Protein AF-A0ABD1ZT80-F1 (afdb_monomer_lite)

Radius of gyration: 53.21 Å; chains: 1; bounding box: 138×73×132 Å

Foldseek 3Di:
DDDDDDDDDDDDDPPDDDDPPPDDPDDDPDDPVVVVVVVVVVVVVVVVVVVVVVVVVVVVVPPVPPDDDDPPLLVVLVVLVVLLVVLVVVLVVLVVVVVVDPPDDPVRVVVSVVSNVVSVVSNVVSCVCVVPPVSVVVNVVVVVVVVVVVVVVVVVVVVVVVVVVVVVVVVVVVVVVVVVVVVVVVVVVVVVVVVVVVVVVLVVVLVVLVVQLVVLVVVLVVLVVVLVVVVVVCVVCVVVVHDDDPVVVVVSVVVSVVSNVVSVVSNVVSVVVSVVSVVVVVVVVVVVVVVVVVVVVQVVCCVVVNDPPDDDPVVVVCVPVVVVVVVVVVVLDDPDPPHDDDDPDDDDDDQDPDPVCNVVDDPPDD

Structure (mmCIF, N/CA/C/O backbone):
data_AF-A0ABD1ZT80-F1
#
_entry.id   AF-A0ABD1ZT80-F1
#
loop_
_atom_site.group_PDB
_atom_site.id
_atom_site.type_symbol
_atom_site.label_atom_id
_atom_site.label_alt_id
_atom_site.label_comp_id
_atom_site.label_asym_id
_atom_site.label_entity_id
_atom_site.label_seq_id
_atom_site.pdbx_PDB_ins_code
_atom_site.Cartn_x
_atom_site.Cartn_y
_atom_site.Cartn_z
_atom_site.occupancy
_atom_site.B_iso_or_equiv
_atom_site.auth_seq_id
_atom_site.auth_comp_id
_atom_site.auth_asym_id
_atom_site.auth_atom_id
_atom_site.pdbx_PDB_model_num
ATOM 1 N N . MET A 1 1 ? -41.743 -3.084 3.764 1.00 35.59 1 MET A N 1
ATOM 2 C CA . MET A 1 1 ? -42.217 -4.038 2.737 1.00 35.59 1 MET A CA 1
ATOM 3 C C . MET A 1 1 ? -40.977 -4.576 2.043 1.00 35.59 1 MET A C 1
ATOM 5 O O . MET A 1 1 ? -40.208 -3.752 1.591 1.00 35.59 1 MET A O 1
ATOM 9 N N . TYR A 1 2 ? -40.635 -5.854 1.981 1.00 33.53 2 TYR A N 1
ATOM 10 C CA . TYR A 1 2 ? -41.234 -7.104 2.440 1.00 33.53 2 TYR A CA 1
ATOM 11 C C . TYR A 1 2 ? -40.056 -8.080 2.657 1.00 33.53 2 TYR A C 1
ATOM 13 O O . TYR A 1 2 ? -39.070 -8.020 1.927 1.00 33.53 2 TYR A O 1
ATOM 21 N N . TYR A 1 3 ? -40.156 -8.929 3.679 1.00 32.78 3 TYR A N 1
ATOM 22 C CA . TYR A 1 3 ? -39.267 -10.069 3.935 1.00 32.78 3 TYR A CA 1
ATOM 23 C C . TYR A 1 3 ? -39.374 -11.129 2.818 1.00 32.78 3 TYR A C 1
ATOM 25 O O . TYR A 1 3 ? -40.353 -11.132 2.070 1.00 32.78 3 TYR A O 1
ATOM 33 N N . PRO A 1 4 ? -38.457 -12.111 2.805 1.00 39.97 4 PRO A N 1
ATOM 34 C CA . PRO A 1 4 ? -38.945 -13.439 3.161 1.00 39.97 4 PRO A CA 1
ATOM 35 C C . PRO A 1 4 ? -38.079 -14.120 4.223 1.00 39.97 4 PRO A C 1
ATOM 37 O O . PRO A 1 4 ? -36.912 -14.449 4.029 1.00 39.97 4 PRO A O 1
ATOM 40 N N . THR A 1 5 ? -38.723 -14.358 5.359 1.00 35.19 5 THR A N 1
ATOM 41 C CA . THR A 1 5 ? -38.470 -15.467 6.272 1.00 35.19 5 THR A CA 1
ATOM 42 C C . THR A 1 5 ? -38.857 -16.779 5.595 1.00 35.19 5 THR A C 1
ATOM 44 O O . THR A 1 5 ? -39.972 -16.884 5.086 1.00 35.19 5 THR A O 1
ATOM 47 N N . ASN A 1 6 ? -38.021 -17.809 5.707 1.00 29.00 6 ASN A N 1
ATOM 48 C CA . ASN A 1 6 ? -38.560 -19.137 5.963 1.00 29.00 6 ASN A CA 1
ATOM 49 C C . ASN A 1 6 ? -37.682 -19.868 6.977 1.00 29.00 6 ASN A C 1
ATOM 51 O O . ASN A 1 6 ? -36.488 -20.075 6.772 1.00 29.00 6 ASN A O 1
ATOM 55 N N . TYR A 1 7 ? -38.317 -20.165 8.105 1.00 29.77 7 TYR A N 1
ATOM 56 C CA . TYR A 1 7 ? -37.829 -21.014 9.174 1.00 29.77 7 TYR A CA 1
ATOM 57 C C . TYR A 1 7 ? -37.780 -22.463 8.686 1.00 29.77 7 TYR A C 1
ATOM 59 O O . TYR A 1 7 ? -38.713 -22.929 8.038 1.00 29.77 7 TYR A O 1
ATOM 67 N N . ASN A 1 8 ? -36.746 -23.193 9.090 1.00 29.89 8 ASN A N 1
ATOM 68 C CA . ASN A 1 8 ? -36.952 -24.524 9.644 1.00 29.89 8 ASN A CA 1
ATOM 69 C C . ASN A 1 8 ? -35.852 -24.804 10.668 1.00 29.89 8 ASN A C 1
ATOM 71 O O . ASN A 1 8 ? -34.665 -24.845 10.351 1.00 29.89 8 ASN A O 1
ATOM 75 N N . GLU A 1 9 ? -36.282 -24.934 11.918 1.00 33.41 9 GLU A N 1
ATOM 76 C CA . GLU A 1 9 ? -35.491 -25.432 13.032 1.00 33.41 9 GLU A CA 1
ATOM 77 C C . GLU A 1 9 ? -35.301 -26.945 12.882 1.00 33.41 9 GLU A C 1
ATOM 79 O O . GLU A 1 9 ? -36.267 -27.677 12.691 1.00 33.41 9 GLU A O 1
ATOM 84 N N . SER A 1 10 ? -34.070 -27.424 13.045 1.00 29.69 10 SER A N 1
ATOM 85 C CA . SER A 1 10 ? -33.816 -28.689 13.738 1.00 29.69 10 SER A CA 1
ATOM 86 C C . SER A 1 10 ? -32.356 -28.752 14.183 1.00 29.69 10 SER A C 1
ATOM 88 O O . SER A 1 10 ? -31.442 -28.886 13.378 1.00 29.69 10 SER A O 1
ATOM 90 N N . ASN A 1 11 ? -32.183 -28.609 15.495 1.00 29.77 11 ASN A N 1
ATOM 91 C CA . ASN A 1 11 ? -31.159 -29.184 16.365 1.00 29.77 11 ASN A CA 1
ATOM 92 C C . ASN A 1 11 ? -29.861 -29.758 15.759 1.00 29.77 11 ASN A C 1
ATOM 94 O O . ASN A 1 11 ? -29.857 -30.796 15.109 1.00 29.77 11 ASN A O 1
ATOM 98 N N . GLY A 1 12 ? -28.749 -29.202 16.255 1.00 33.16 12 GLY A N 1
ATOM 99 C CA . GLY A 1 12 ? -27.751 -30.002 16.970 1.00 33.16 12 GLY A CA 1
ATOM 100 C C . GLY A 1 12 ? -26.613 -30.601 16.148 1.00 33.16 12 GLY A C 1
ATOM 101 O O . GLY A 1 12 ? -26.660 -31.769 15.795 1.00 33.16 12 GLY A O 1
ATOM 102 N N . ASN A 1 13 ? -25.535 -29.834 15.962 1.00 29.42 13 ASN A N 1
ATOM 103 C CA . ASN A 1 13 ? -24.173 -30.236 16.349 1.00 29.42 13 ASN A CA 1
ATOM 104 C C . ASN A 1 13 ? -23.177 -29.146 15.941 1.00 29.42 13 ASN A C 1
ATOM 106 O O . ASN A 1 13 ? -22.894 -28.939 14.764 1.00 29.42 13 ASN A O 1
ATOM 110 N N . VAL A 1 14 ? -22.632 -28.442 16.932 1.00 33.69 14 VAL A N 1
ATOM 111 C CA . VAL A 1 14 ? -21.519 -27.511 16.730 1.00 33.69 14 VAL A CA 1
ATOM 112 C C . VAL A 1 14 ? -20.252 -28.347 16.567 1.00 33.69 14 VAL A C 1
ATOM 114 O O . VAL A 1 14 ? -19.581 -28.671 17.544 1.00 33.69 14 VAL A O 1
ATOM 117 N N . GLN A 1 15 ? -19.932 -28.717 15.328 1.00 33.03 15 GLN A N 1
ATOM 118 C CA . GLN A 1 15 ? -18.576 -29.114 14.968 1.00 33.03 15 GLN A CA 1
ATOM 119 C C . GLN A 1 15 ? -17.707 -27.854 14.977 1.00 33.03 15 GLN A C 1
ATOM 121 O O . GLN A 1 15 ? -17.860 -26.949 14.157 1.00 33.03 15 GLN A O 1
ATOM 126 N N . GLN A 1 16 ? -16.829 -27.769 15.973 1.00 33.91 16 GLN A N 1
ATOM 127 C CA . GLN A 1 16 ? -15.775 -26.767 16.032 1.00 33.91 16 GLN A CA 1
ATOM 128 C C . GLN A 1 16 ? -14.785 -27.033 14.895 1.00 33.91 16 GLN A C 1
ATOM 130 O O . GLN A 1 16 ? -14.160 -28.089 14.835 1.00 33.91 16 GLN A O 1
ATOM 135 N N . ASN A 1 17 ? -14.650 -26.058 13.997 1.00 32.16 17 ASN A N 1
ATOM 136 C CA . ASN A 1 17 ? -13.623 -26.038 12.965 1.00 32.16 17 ASN A CA 1
ATOM 137 C C . ASN A 1 17 ? -12.233 -25.984 13.619 1.00 32.16 17 ASN A C 1
ATOM 139 O O . ASN A 1 17 ? -11.816 -24.947 14.137 1.00 32.16 17 ASN A O 1
ATOM 143 N N . LEU A 1 18 ? -11.526 -27.112 13.585 1.00 31.83 18 LEU A N 1
ATOM 144 C CA . LEU A 1 18 ? -10.094 -27.209 13.845 1.00 31.83 18 LEU A CA 1
ATOM 145 C C . LEU A 1 18 ? -9.345 -26.660 12.624 1.00 31.83 18 LEU A C 1
ATOM 147 O O . LEU A 1 18 ? -9.396 -27.241 11.542 1.00 31.83 18 LEU A O 1
ATOM 151 N N . TYR A 1 19 ? -8.640 -25.544 12.796 1.00 35.59 19 TYR A N 1
ATOM 152 C CA . TYR A 1 19 ? -7.580 -25.150 11.869 1.00 35.59 19 TYR A CA 1
ATOM 153 C C . TYR A 1 19 ? -6.402 -26.126 12.029 1.00 35.59 19 TYR A C 1
ATOM 155 O O . TYR A 1 19 ? -5.945 -26.311 13.160 1.00 35.59 19 TYR A O 1
ATOM 163 N N . PRO A 1 20 ? -5.857 -26.722 10.953 1.00 36.16 20 PRO A N 1
ATOM 164 C CA . PRO A 1 20 ? -4.626 -27.494 11.052 1.00 36.16 20 PRO A CA 1
ATOM 165 C C . PRO A 1 20 ? -3.448 -26.532 11.238 1.00 36.16 20 PRO A C 1
ATOM 167 O O . PRO A 1 20 ? -3.016 -25.859 10.301 1.00 36.16 20 PRO A O 1
ATOM 170 N N . LEU A 1 21 ? -2.924 -26.456 12.462 1.00 32.28 21 LEU A N 1
ATOM 171 C CA . LEU A 1 21 ? -1.629 -25.845 12.735 1.00 32.28 21 LEU A CA 1
ATOM 172 C C . LEU A 1 21 ? -0.554 -26.838 12.268 1.00 32.28 21 LEU A C 1
ATOM 174 O O . LEU A 1 21 ? -0.144 -27.722 13.014 1.00 32.28 21 LEU A O 1
ATOM 178 N N . ASN A 1 22 ? -0.139 -26.737 11.006 1.00 37.44 22 ASN A N 1
ATOM 179 C CA . ASN A 1 22 ? 1.004 -27.490 10.498 1.00 37.44 22 ASN A CA 1
ATOM 180 C C . ASN A 1 22 ? 2.292 -26.852 11.048 1.00 37.44 22 ASN A C 1
ATOM 182 O O . ASN A 1 22 ? 2.914 -26.010 10.404 1.00 37.44 22 ASN A O 1
ATOM 186 N N . TRP A 1 23 ? 2.636 -27.187 12.291 1.00 31.83 23 TRP A N 1
ATOM 187 C CA . TRP A 1 23 ? 3.955 -26.940 12.860 1.00 31.83 23 TRP A CA 1
ATOM 188 C C . TRP A 1 23 ? 4.824 -28.151 12.548 1.00 31.83 23 TRP A C 1
ATOM 190 O O . TRP A 1 23 ? 4.647 -29.215 13.129 1.00 31.83 23 TRP A O 1
ATOM 200 N N . ASN A 1 24 ? 5.739 -27.979 11.600 1.00 34.25 24 ASN A N 1
ATOM 201 C CA . ASN A 1 24 ? 6.767 -28.955 11.275 1.00 34.25 24 ASN A CA 1
ATOM 202 C C . ASN A 1 24 ? 7.959 -28.718 12.226 1.00 34.25 24 ASN A C 1
ATOM 204 O O . ASN A 1 24 ? 8.619 -27.684 12.088 1.00 34.25 24 ASN A O 1
ATOM 208 N N . PRO A 1 25 ? 8.242 -29.590 13.214 1.00 39.25 25 PRO A N 1
ATOM 209 C CA . PRO A 1 25 ? 9.365 -29.412 14.116 1.00 39.25 25 PRO A CA 1
ATOM 210 C C . PRO A 1 25 ? 10.560 -30.130 13.499 1.00 39.25 25 PRO A C 1
ATOM 212 O O . PRO A 1 25 ? 10.794 -31.319 13.703 1.00 39.25 25 PRO A O 1
ATOM 215 N N . SER A 1 26 ? 11.309 -29.426 12.669 1.00 38.06 26 SER A N 1
ATOM 216 C CA . SER A 1 26 ? 12.610 -29.901 12.214 1.00 38.06 26 SER A CA 1
ATOM 217 C C . SER A 1 26 ? 13.547 -28.708 12.201 1.00 38.06 26 SER A C 1
ATOM 219 O O . SER A 1 26 ? 13.264 -27.710 11.546 1.00 38.06 26 SER A O 1
ATOM 221 N N . ASN A 1 27 ? 14.642 -28.838 12.948 1.00 47.06 27 ASN A N 1
ATOM 222 C CA . ASN A 1 27 ? 15.672 -27.838 13.235 1.00 47.06 27 ASN A CA 1
ATOM 223 C C . ASN A 1 27 ? 15.323 -26.749 14.250 1.00 47.06 27 ASN A C 1
ATOM 225 O O . ASN A 1 27 ? 15.257 -25.570 13.918 1.00 47.06 27 ASN A O 1
ATOM 229 N N . VAL A 1 28 ? 15.303 -27.132 15.526 1.00 42.25 28 VAL A N 1
ATOM 230 C CA . VAL A 1 28 ? 15.983 -26.320 16.541 1.00 42.25 28 VAL A CA 1
ATOM 231 C C . VAL A 1 28 ? 16.747 -27.285 17.446 1.00 42.25 28 VAL A C 1
ATOM 233 O O . VAL A 1 28 ? 16.136 -28.065 18.168 1.00 42.25 28 VAL A O 1
ATOM 236 N N . ASN A 1 29 ? 18.080 -27.253 17.390 1.00 50.06 29 ASN A N 1
ATOM 237 C CA . ASN A 1 29 ? 18.922 -27.853 18.423 1.00 50.06 29 ASN A CA 1
ATOM 238 C C . ASN A 1 29 ? 18.719 -27.030 19.706 1.00 50.06 29 ASN A C 1
ATOM 240 O O . ASN A 1 29 ? 19.451 -26.070 19.947 1.00 50.06 29 ASN A O 1
ATOM 244 N N . LEU A 1 30 ? 17.677 -27.340 20.482 1.00 47.50 30 LEU A N 1
ATOM 245 C CA . LEU A 1 30 ? 17.590 -26.898 21.870 1.00 47.50 30 LEU A CA 1
ATOM 246 C C . LEU A 1 30 ? 18.596 -27.730 22.661 1.00 47.50 30 LEU A C 1
ATOM 248 O O . LEU A 1 30 ? 18.568 -28.955 22.583 1.00 47.50 30 LEU A O 1
ATOM 252 N N . SER A 1 31 ? 19.493 -27.070 23.392 1.00 59.03 31 SER A N 1
ATOM 253 C CA . SER A 1 31 ? 20.378 -27.760 24.326 1.00 59.03 31 SER A CA 1
ATOM 254 C C . SER A 1 31 ? 19.545 -28.502 25.374 1.00 59.03 31 SER A C 1
ATOM 256 O O . SER A 1 31 ? 18.527 -27.981 25.839 1.00 59.03 31 SER A O 1
ATOM 258 N N . ASP A 1 32 ? 19.998 -29.694 25.767 1.00 56.94 32 ASP A N 1
ATOM 259 C CA . ASP A 1 32 ? 19.349 -30.539 26.782 1.00 56.94 32 ASP A CA 1
ATOM 260 C C . ASP A 1 32 ? 19.072 -29.778 28.097 1.00 56.94 32 ASP A C 1
ATOM 262 O O . ASP A 1 32 ? 18.076 -30.025 28.774 1.00 56.94 32 ASP A O 1
ATOM 266 N N . GLU A 1 33 ? 19.877 -28.755 28.395 1.00 55.50 33 GLU A N 1
ATOM 267 C CA . GLU A 1 33 ? 19.700 -27.829 29.518 1.00 55.50 33 GLU A CA 1
ATOM 268 C C . GLU A 1 33 ? 18.356 -27.073 29.485 1.00 55.50 33 GLU A C 1
ATOM 270 O O . GLU A 1 33 ? 17.680 -26.939 30.502 1.00 55.50 33 GLU A O 1
ATOM 275 N N . ALA A 1 34 ? 17.923 -26.588 28.314 1.00 54.59 34 ALA A N 1
ATOM 276 C CA . ALA A 1 34 ? 16.692 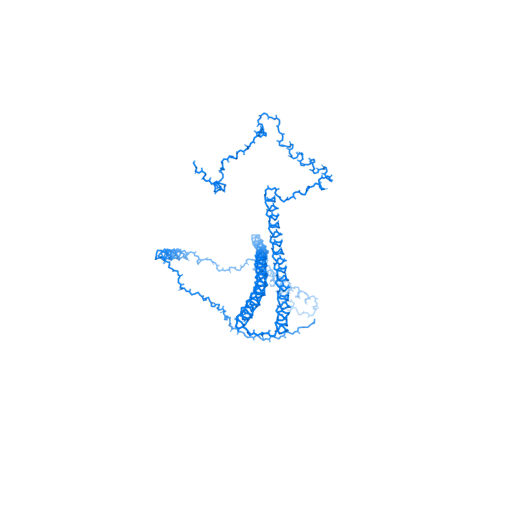-25.803 28.184 1.00 54.59 34 ALA A CA 1
ATOM 277 C C . ALA A 1 34 ? 15.431 -26.675 28.305 1.00 54.59 34 ALA A C 1
ATOM 279 O O . ALA A 1 34 ? 14.390 -26.209 28.779 1.00 54.59 34 ALA A O 1
ATOM 280 N N . LEU A 1 35 ? 15.531 -27.943 27.896 1.00 58.19 35 LEU A N 1
ATOM 281 C CA . LEU A 1 35 ? 14.473 -28.934 28.076 1.00 58.19 35 LEU A CA 1
ATOM 282 C C . LEU A 1 35 ? 14.371 -29.362 29.545 1.00 58.19 35 LEU A C 1
ATOM 284 O O . LEU A 1 35 ? 13.259 -29.399 30.070 1.00 58.19 35 LEU A O 1
ATOM 288 N N . ASN A 1 36 ? 15.498 -29.575 30.229 1.00 61.97 36 ASN A N 1
ATOM 289 C CA . ASN A 1 36 ? 15.519 -29.916 31.656 1.00 61.97 36 ASN A CA 1
ATOM 290 C C . ASN A 1 36 ? 14.949 -28.794 32.535 1.00 61.97 36 ASN A C 1
ATOM 292 O O . ASN A 1 36 ? 14.069 -29.062 33.349 1.00 61.97 36 ASN A O 1
ATOM 296 N N . ILE A 1 37 ? 15.315 -27.531 32.286 1.00 64.75 37 ILE A N 1
ATOM 297 C CA . ILE A 1 37 ? 14.752 -26.372 33.007 1.00 64.75 37 ILE A CA 1
ATOM 298 C C . ILE A 1 37 ? 13.228 -26.268 32.806 1.00 64.75 37 ILE A C 1
ATOM 300 O O . ILE A 1 37 ? 12.493 -25.875 33.714 1.00 64.75 37 ILE A O 1
ATOM 304 N N . SER A 1 38 ? 12.719 -26.622 31.619 1.00 70.12 38 SER A N 1
ATOM 305 C CA . SER A 1 38 ? 11.275 -26.628 31.352 1.00 70.12 38 SER A CA 1
ATOM 306 C C . SER A 1 38 ? 10.545 -27.806 32.005 1.00 70.12 38 SER A C 1
ATOM 308 O O . SER A 1 38 ? 9.337 -27.699 32.233 1.00 70.12 38 SER A O 1
ATOM 310 N N . ILE A 1 39 ? 11.231 -28.922 32.257 1.00 72.12 39 ILE A N 1
ATOM 311 C CA . ILE A 1 39 ? 10.674 -30.098 32.933 1.00 72.12 39 ILE A CA 1
ATOM 312 C C . ILE A 1 39 ? 10.650 -29.865 34.445 1.00 72.12 39 ILE A C 1
ATOM 314 O O . ILE A 1 39 ? 9.607 -30.093 35.054 1.00 72.12 39 ILE A O 1
ATOM 318 N N . GLU A 1 40 ? 11.728 -29.332 35.024 1.00 73.44 40 GLU A N 1
ATOM 319 C CA . GLU A 1 40 ? 11.799 -28.969 36.447 1.00 73.44 40 GLU A CA 1
ATOM 320 C C . GLU A 1 40 ? 10.739 -27.929 36.810 1.00 73.44 40 GLU A C 1
ATOM 322 O O . GLU A 1 40 ? 9.946 -28.160 37.718 1.00 73.44 40 GLU A O 1
ATOM 327 N N . LYS A 1 41 ? 10.597 -26.852 36.023 1.00 75.81 41 LYS A N 1
ATOM 328 C CA . LYS A 1 41 ? 9.512 -25.875 36.233 1.00 75.81 41 LYS A CA 1
ATOM 329 C C . LYS A 1 41 ? 8.123 -26.496 36.186 1.00 75.81 41 LYS A C 1
ATOM 331 O O . LYS A 1 41 ? 7.241 -26.100 36.936 1.00 75.81 41 LYS A O 1
ATOM 336 N N . ARG A 1 42 ? 7.910 -27.466 35.293 1.00 77.31 42 ARG A N 1
ATOM 337 C CA . ARG A 1 42 ? 6.616 -28.144 35.181 1.00 77.31 42 ARG A CA 1
ATOM 338 C C . ARG A 1 42 ? 6.351 -29.038 36.396 1.00 77.31 42 ARG A C 1
ATOM 340 O O . ARG A 1 42 ? 5.197 -29.166 36.788 1.00 77.31 42 ARG A O 1
ATOM 347 N N . GLN A 1 43 ? 7.386 -29.644 36.977 1.00 80.44 43 GLN A N 1
ATOM 348 C CA . GLN A 1 43 ? 7.279 -30.420 38.216 1.00 80.44 43 GLN A CA 1
ATOM 349 C C . GLN A 1 43 ? 7.016 -29.510 39.422 1.00 80.44 43 GLN A C 1
ATOM 351 O O . GLN A 1 43 ? 6.105 -29.792 40.192 1.00 80.44 43 GLN A O 1
ATOM 356 N N . GLU A 1 44 ? 7.709 -28.374 39.524 1.00 83.50 44 GLU A N 1
ATOM 357 C CA . GLU A 1 44 ? 7.447 -27.360 40.557 1.00 83.50 44 GLU A CA 1
ATOM 358 C C . GLU A 1 44 ? 6.012 -26.816 40.475 1.00 83.50 44 GLU A C 1
ATOM 360 O O . GLU A 1 44 ? 5.319 -26.724 41.489 1.00 83.50 44 GLU A O 1
ATOM 365 N N . ASP A 1 45 ? 5.531 -26.503 39.268 1.00 81.94 45 ASP A N 1
ATOM 366 C CA . ASP A 1 45 ? 4.157 -26.043 39.047 1.00 81.94 45 ASP A CA 1
ATOM 367 C C . ASP A 1 45 ? 3.132 -27.129 39.431 1.00 81.94 45 ASP A C 1
ATOM 369 O O . ASP A 1 45 ? 2.095 -26.830 40.029 1.00 81.94 45 ASP A O 1
ATOM 373 N N . GLN A 1 46 ? 3.420 -28.399 39.123 1.00 85.44 46 GLN A N 1
ATOM 374 C CA . GLN A 1 46 ? 2.575 -29.540 39.483 1.00 85.44 46 GLN A CA 1
ATOM 375 C C . GLN A 1 46 ? 2.480 -29.699 41.010 1.00 85.44 46 GLN A C 1
ATOM 377 O O . GLN A 1 46 ? 1.378 -29.831 41.545 1.00 85.44 46 GLN A O 1
ATOM 382 N N . GLU A 1 47 ? 3.607 -29.619 41.719 1.00 89.00 47 GLU A N 1
ATOM 383 C CA . GLU A 1 47 ? 3.649 -29.689 43.184 1.00 89.00 47 GLU A CA 1
ATOM 384 C C . GLU A 1 47 ? 2.919 -28.507 43.840 1.00 89.00 47 GLU A C 1
ATOM 386 O O . GLU A 1 47 ? 2.202 -28.685 44.828 1.00 89.00 47 GLU A O 1
ATOM 391 N N . GLN A 1 48 ? 3.030 -27.303 43.270 1.00 85.56 48 GLN A N 1
ATOM 392 C CA . GLN A 1 48 ? 2.285 -26.131 43.738 1.00 85.56 48 GLN A CA 1
ATOM 393 C C . GLN A 1 48 ? 0.772 -26.298 43.566 1.00 85.56 48 GLN A C 1
ATOM 395 O O . GLN A 1 48 ? 0.010 -25.944 44.468 1.00 85.56 48 GLN A O 1
ATOM 400 N N . ILE A 1 49 ? 0.325 -26.862 42.441 1.00 81.81 49 ILE A N 1
ATOM 401 C CA . ILE A 1 49 ? -1.095 -27.147 42.199 1.00 81.81 49 ILE A CA 1
ATOM 402 C C . ILE A 1 49 ? -1.601 -28.215 43.174 1.00 81.81 49 ILE A C 1
ATOM 404 O O . ILE A 1 49 ? -2.675 -28.052 43.751 1.00 81.81 49 ILE A O 1
ATOM 408 N N . GLU A 1 50 ? -0.838 -29.283 43.403 1.00 87.44 50 GLU A N 1
ATOM 409 C CA . GLU A 1 50 ? -1.224 -30.344 44.339 1.00 87.44 50 GLU A CA 1
ATOM 410 C C . GLU A 1 50 ? -1.285 -29.853 45.789 1.00 87.44 50 GLU A C 1
ATOM 412 O O . GLU A 1 50 ? -2.218 -30.200 46.517 1.00 87.44 50 GLU A O 1
ATOM 417 N N . ASN A 1 51 ? -0.346 -29.003 46.208 1.00 86.69 51 ASN A N 1
ATOM 418 C CA . ASN A 1 51 ? -0.384 -28.371 47.527 1.00 86.69 51 ASN A CA 1
ATOM 419 C C . ASN A 1 51 ? -1.576 -27.415 47.660 1.00 86.69 51 ASN A C 1
ATOM 421 O O . ASN A 1 51 ? -2.288 -27.469 48.661 1.00 86.69 51 ASN A O 1
ATOM 425 N N . PHE A 1 52 ? -1.870 -26.618 46.629 1.00 82.62 52 PHE A N 1
ATOM 426 C CA . PHE A 1 52 ? -3.043 -25.742 46.606 1.00 82.62 52 PHE A CA 1
ATOM 427 C C . PHE A 1 52 ? -4.362 -26.526 46.702 1.00 82.62 52 PHE A C 1
ATOM 429 O O . PHE A 1 52 ? -5.274 -26.119 47.428 1.00 82.62 52 PHE A O 1
ATOM 436 N N . LEU A 1 53 ? -4.469 -27.663 46.007 1.00 77.81 53 LEU A N 1
ATOM 437 C CA . LEU A 1 53 ? -5.641 -28.542 46.073 1.00 77.81 53 LEU A CA 1
ATOM 438 C C . LEU A 1 53 ? -5.798 -29.176 47.462 1.00 77.81 53 LEU A C 1
ATOM 440 O O . LEU A 1 53 ? -6.898 -29.161 48.011 1.00 77.81 53 LEU A O 1
ATOM 444 N N . LYS A 1 54 ? -4.706 -29.630 48.089 1.00 80.56 54 LYS A N 1
ATOM 445 C CA . LYS A 1 54 ? -4.729 -30.148 49.471 1.00 80.56 54 LYS A CA 1
ATOM 446 C C . LYS A 1 54 ? -5.128 -29.074 50.489 1.00 80.56 54 LYS A C 1
ATOM 448 O O . LYS A 1 54 ? -5.899 -29.350 51.408 1.00 80.56 54 LYS A O 1
ATOM 453 N N . GLU A 1 55 ? -4.661 -27.838 50.313 1.00 76.44 55 GLU A N 1
ATOM 454 C CA . GLU A 1 55 ? -5.063 -26.696 51.147 1.00 76.44 55 GLU A CA 1
ATOM 455 C C . GLU A 1 55 ? -6.548 -26.338 50.972 1.00 76.44 55 GLU A C 1
ATOM 457 O O . GLU A 1 55 ? -7.223 -25.975 51.941 1.00 76.44 55 GLU A O 1
ATOM 462 N N . THR A 1 56 ? -7.093 -26.480 49.760 1.00 63.31 56 THR A N 1
ATOM 463 C CA . THR A 1 56 ? -8.520 -26.231 49.501 1.00 63.31 56 THR A CA 1
ATOM 464 C C . THR A 1 56 ? -9.424 -27.373 49.972 1.00 63.31 56 THR A C 1
ATOM 466 O O . THR A 1 56 ? -10.498 -27.085 50.502 1.00 63.31 56 THR A O 1
ATOM 469 N N . GLU A 1 57 ? -8.986 -28.632 49.893 1.00 62.72 57 GLU A N 1
ATOM 470 C CA . GLU A 1 57 ? -9.702 -29.796 50.447 1.00 62.72 57 GLU A CA 1
ATOM 471 C C . GLU A 1 57 ? -9.712 -29.805 51.989 1.00 62.72 57 GLU A C 1
ATOM 473 O O . GLU A 1 57 ? -10.710 -30.175 52.615 1.00 62.72 57 GLU A O 1
ATOM 478 N N . GLY A 1 58 ? -8.655 -29.299 52.635 1.00 58.72 58 GLY A N 1
ATOM 479 C CA . GLY A 1 58 ? -8.650 -29.052 54.083 1.00 58.72 58 GLY A CA 1
ATOM 480 C C . GLY A 1 58 ? -9.613 -27.935 54.518 1.00 58.72 58 GLY A C 1
ATOM 481 O O . GLY A 1 58 ? -10.120 -27.944 55.641 1.00 58.72 58 GLY A O 1
ATOM 482 N N . SER A 1 59 ? -9.915 -26.989 53.620 1.00 55.06 59 SER A N 1
ATOM 483 C CA . SER A 1 59 ? -10.803 -25.843 53.871 1.00 55.06 59 SER A CA 1
ATOM 484 C C . SER A 1 59 ? -12.273 -26.100 53.493 1.00 55.06 59 SER A C 1
ATOM 486 O O . SER A 1 59 ? -13.171 -25.396 53.969 1.00 55.06 59 SER A O 1
ATOM 488 N N . SER A 1 60 ? -12.567 -27.132 52.689 1.00 48.81 60 SER A N 1
ATOM 489 C CA . SER A 1 60 ? -13.937 -27.443 52.245 1.00 48.81 60 SER A CA 1
ATOM 490 C C . SER A 1 60 ? -14.880 -27.898 53.363 1.00 48.81 60 SER A C 1
ATOM 492 O O . SER A 1 60 ? -16.088 -27.713 53.237 1.00 48.81 60 SER A O 1
ATOM 494 N N . ASN A 1 61 ? -14.367 -28.361 54.508 1.00 48.69 61 ASN A N 1
ATOM 495 C CA . ASN A 1 61 ? -15.208 -28.766 55.644 1.00 48.69 61 ASN A CA 1
ATOM 496 C C . ASN A 1 61 ? -15.859 -27.592 56.409 1.00 48.69 61 ASN A C 1
ATOM 498 O O . ASN A 1 61 ? -16.648 -27.824 57.324 1.00 48.69 61 ASN A O 1
ATOM 502 N N . ILE A 1 62 ? -15.569 -26.331 56.054 1.00 49.31 62 ILE A N 1
ATOM 503 C CA . ILE A 1 62 ? -16.114 -25.143 56.744 1.00 49.31 62 ILE A CA 1
ATOM 504 C C . ILE A 1 62 ? -17.205 -24.424 55.918 1.00 49.31 62 ILE A C 1
ATOM 506 O O . ILE A 1 62 ? -17.909 -23.555 56.439 1.00 49.31 62 ILE A O 1
ATOM 510 N N . ILE A 1 63 ? -17.416 -24.774 54.641 1.00 46.59 63 ILE A N 1
ATOM 511 C CA . ILE A 1 63 ? -18.281 -23.976 53.742 1.00 46.59 63 ILE A CA 1
ATOM 512 C C . ILE A 1 63 ? -19.684 -24.581 53.518 1.00 46.59 63 ILE A C 1
ATOM 514 O O . ILE A 1 63 ? -20.598 -23.858 53.106 1.00 46.59 63 ILE A O 1
ATOM 518 N N . ASP A 1 64 ? -19.935 -25.820 53.942 1.00 42.69 64 ASP A N 1
ATOM 519 C CA . ASP A 1 64 ? -21.235 -26.501 53.784 1.00 42.69 64 ASP A CA 1
ATOM 520 C C . ASP A 1 64 ? -22.276 -26.166 54.870 1.00 42.69 64 ASP A C 1
ATOM 522 O O . ASP A 1 64 ? -23.074 -26.990 55.309 1.00 42.69 64 ASP A O 1
ATOM 526 N N . ALA A 1 65 ? -22.331 -24.892 55.266 1.00 42.78 65 ALA A N 1
ATOM 527 C CA . ALA A 1 65 ? -23.430 -24.329 56.055 1.00 42.78 65 ALA A CA 1
ATOM 528 C C . ALA A 1 65 ? -23.914 -22.966 55.528 1.00 42.78 65 ALA A C 1
ATOM 530 O O . ALA A 1 65 ? -24.598 -22.216 56.233 1.00 42.78 65 ALA A O 1
ATOM 531 N N . LYS A 1 66 ? -23.611 -22.608 54.270 1.00 46.78 66 LYS A N 1
ATOM 532 C CA . LYS A 1 66 ? -24.243 -21.449 53.615 1.00 46.78 66 LYS A CA 1
ATOM 533 C C . LYS A 1 66 ? -25.672 -21.786 53.196 1.00 46.78 66 LYS A C 1
ATOM 535 O O . LYS A 1 66 ? -25.961 -22.074 52.041 1.00 46.78 66 LYS A O 1
ATOM 540 N N . SER A 1 67 ? -26.547 -21.709 54.196 1.00 44.91 67 SER A N 1
ATOM 541 C CA . SER A 1 67 ? -27.986 -21.449 54.149 1.00 44.91 67 SER A CA 1
ATOM 542 C C . SER A 1 67 ? -28.630 -21.543 52.764 1.00 44.91 67 SER A C 1
ATOM 544 O O . SER A 1 67 ? -28.482 -20.640 51.928 1.00 44.91 67 SER A O 1
ATOM 546 N N . PHE A 1 68 ? -29.460 -22.568 52.588 1.00 41.06 68 PHE A N 1
ATOM 547 C CA . PHE A 1 68 ? -30.545 -22.567 51.617 1.00 41.06 68 PHE A CA 1
ATOM 548 C C . PHE A 1 68 ? -31.160 -21.168 51.508 1.00 41.06 68 PHE A C 1
ATOM 550 O O . PHE A 1 68 ? -31.472 -20.523 52.513 1.00 41.06 68 PHE A O 1
ATOM 557 N N . LYS A 1 69 ? -31.258 -20.681 50.267 1.00 51.66 69 LYS A N 1
ATOM 558 C CA . LYS A 1 69 ? -31.781 -19.365 49.897 1.00 51.66 69 LYS A CA 1
ATOM 559 C C . LYS A 1 69 ? -33.145 -19.153 50.556 1.00 51.66 69 LYS A C 1
ATOM 561 O O . LYS A 1 69 ? -34.165 -19.532 49.988 1.00 51.66 69 LYS A O 1
ATOM 566 N N . LYS A 1 70 ? -33.169 -18.505 51.725 1.00 51.69 70 LYS A N 1
ATOM 567 C CA . LYS A 1 70 ? -34.397 -17.914 52.257 1.00 51.69 70 LYS A CA 1
ATOM 568 C C . LYS A 1 70 ? -34.958 -17.012 51.151 1.00 51.69 70 LYS A C 1
ATOM 570 O O . LYS A 1 70 ? -34.168 -16.274 50.537 1.00 51.69 70 LYS A O 1
ATOM 575 N N . PRO A 1 71 ? -36.265 -17.071 50.846 1.00 52.41 71 PRO A N 1
ATOM 576 C CA . PRO A 1 71 ? -36.863 -16.113 49.933 1.00 52.41 71 PRO A CA 1
ATOM 577 C C . PRO A 1 71 ? -36.464 -14.711 50.403 1.00 52.41 71 PRO A C 1
ATOM 579 O O . PRO A 1 71 ? -36.346 -14.437 51.598 1.00 52.41 71 PRO A O 1
ATOM 582 N N . SER A 1 72 ? -36.125 -13.820 49.467 1.00 60.53 72 SER A N 1
ATOM 583 C CA . SER A 1 72 ? -35.777 -12.455 49.867 1.00 60.53 72 SER A CA 1
ATOM 584 C C . SER A 1 72 ? -36.953 -11.892 50.668 1.00 60.53 72 SER A C 1
ATOM 586 O O . SER A 1 72 ? -38.064 -11.919 50.146 1.00 60.53 72 SER A O 1
ATOM 588 N N . LYS A 1 73 ? -36.711 -11.305 51.847 1.00 73.12 73 LYS A N 1
ATOM 589 C CA . LYS A 1 73 ? -37.736 -10.580 52.629 1.00 73.12 73 LYS A CA 1
ATOM 590 C C . LYS A 1 73 ? -38.552 -9.605 51.759 1.00 73.12 73 LYS A C 1
ATOM 592 O O . LYS A 1 73 ? -39.738 -9.407 51.966 1.00 73.12 73 LYS A O 1
ATOM 597 N N . ILE A 1 74 ? -37.921 -9.065 50.707 1.00 84.00 74 ILE A N 1
ATOM 598 C CA . ILE A 1 74 ? -38.542 -8.233 49.661 1.00 84.00 74 ILE A CA 1
ATOM 599 C C . ILE A 1 74 ? -39.591 -8.980 48.817 1.00 84.00 74 ILE A C 1
ATOM 601 O O . ILE A 1 74 ? -40.609 -8.400 48.463 1.00 84.00 74 ILE A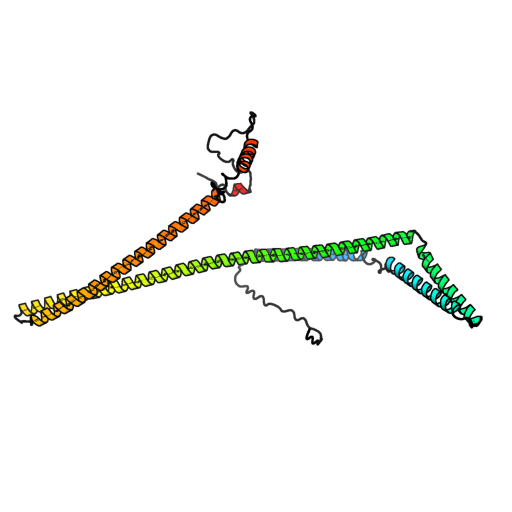 O 1
ATOM 605 N N . GLY A 1 75 ? -39.326 -10.228 48.431 1.00 84.62 75 GLY A N 1
ATOM 606 C CA . GLY A 1 75 ? -40.248 -11.051 47.642 1.00 84.62 75 GLY A CA 1
ATOM 607 C C . GLY A 1 75 ? -41.464 -11.486 48.455 1.00 84.62 75 GLY A C 1
ATOM 608 O O . GLY A 1 75 ? -42.581 -11.363 47.970 1.00 84.62 75 GLY A O 1
ATOM 609 N N . GLU A 1 76 ? -41.252 -11.897 49.705 1.00 85.12 76 GLU A N 1
ATOM 610 C CA . GLU A 1 76 ? -42.333 -12.218 50.647 1.00 85.12 76 GLU A CA 1
ATOM 611 C C . GLU A 1 76 ? -43.199 -10.987 50.930 1.00 85.12 76 GLU A C 1
ATOM 613 O O . GLU A 1 76 ? -44.409 -11.041 50.741 1.00 85.12 76 GLU A O 1
ATOM 618 N N . ALA A 1 77 ? -42.584 -9.844 51.257 1.00 87.25 77 ALA A N 1
ATOM 619 C CA . ALA A 1 77 ? -43.297 -8.581 51.445 1.00 87.25 77 ALA A CA 1
ATOM 620 C C . ALA A 1 77 ? -44.093 -8.168 50.195 1.00 87.25 77 ALA A C 1
ATOM 622 O O . ALA A 1 77 ? -45.241 -7.742 50.297 1.00 87.25 77 ALA A O 1
ATOM 623 N N . ARG A 1 78 ? -43.514 -8.325 48.998 1.00 89.75 78 ARG A N 1
ATOM 624 C CA . ARG A 1 78 ? -44.209 -8.044 47.736 1.00 89.75 78 ARG A CA 1
ATOM 625 C C . ARG A 1 78 ? -45.421 -8.956 47.543 1.00 89.75 78 ARG A C 1
ATOM 627 O O . ARG A 1 78 ? -46.471 -8.463 47.149 1.00 89.75 78 ARG A O 1
ATOM 634 N N . ASN A 1 79 ? -45.284 -10.251 47.810 1.00 89.69 79 ASN A N 1
ATOM 635 C CA . ASN A 1 79 ? -46.376 -11.210 47.663 1.00 89.69 79 ASN A CA 1
ATOM 636 C C . ASN A 1 79 ? -47.496 -10.939 48.674 1.00 89.69 79 ASN A C 1
ATOM 638 O O . ASN A 1 79 ? -48.657 -10.941 48.284 1.00 89.69 79 ASN A O 1
ATOM 642 N N . SER A 1 80 ? -47.157 -10.611 49.924 1.00 88.56 80 SER A N 1
ATOM 643 C CA . SER A 1 80 ? -48.137 -10.206 50.938 1.00 88.56 80 SER A CA 1
ATOM 644 C C . SER A 1 80 ? -48.891 -8.936 50.535 1.00 88.56 80 SER A C 1
ATOM 646 O O . SER A 1 80 ? -50.104 -8.880 50.683 1.00 88.56 80 SER A O 1
ATOM 648 N N . LEU A 1 81 ? -48.211 -7.934 49.965 1.00 90.06 81 LEU A N 1
ATOM 649 C CA . LEU A 1 81 ? -48.868 -6.718 49.461 1.00 90.06 81 LEU A CA 1
ATOM 650 C C . LEU A 1 81 ? -49.789 -7.001 48.266 1.00 90.06 81 LEU A C 1
ATOM 652 O O . LEU A 1 81 ? -50.882 -6.444 48.192 1.00 90.06 81 LEU A O 1
ATOM 656 N N . ILE A 1 82 ? -49.371 -7.875 47.346 1.00 92.12 82 ILE A N 1
ATOM 657 C CA . ILE A 1 82 ? -50.209 -8.313 46.220 1.00 92.12 82 ILE A CA 1
ATOM 658 C C . ILE A 1 82 ? -51.444 -9.062 46.737 1.00 92.12 82 ILE A C 1
ATOM 660 O O . ILE A 1 82 ? -52.548 -8.795 46.270 1.00 92.12 82 ILE A O 1
ATOM 664 N N . MET A 1 83 ? -51.271 -9.944 47.724 1.00 92.00 83 MET A N 1
ATOM 665 C CA . MET A 1 83 ? -52.362 -10.677 48.365 1.00 92.00 83 MET A CA 1
ATOM 666 C C . MET A 1 83 ? -53.342 -9.724 49.061 1.00 92.00 83 MET A C 1
ATOM 668 O O . MET A 1 83 ? -54.538 -9.819 48.816 1.00 92.00 83 MET A O 1
ATOM 672 N N . ILE A 1 84 ? -52.860 -8.753 49.848 1.00 92.12 84 ILE A N 1
ATOM 673 C CA . ILE A 1 84 ? -53.709 -7.726 50.484 1.00 92.12 84 ILE A CA 1
ATOM 674 C C . ILE A 1 84 ? -54.524 -6.961 49.432 1.00 92.12 84 ILE A C 1
ATOM 676 O O . ILE A 1 84 ? -55.726 -6.771 49.600 1.00 92.12 84 ILE A O 1
ATOM 680 N N . PHE A 1 85 ? -53.892 -6.551 48.328 1.00 93.06 85 PHE A N 1
ATOM 681 C CA . PHE A 1 85 ? -54.578 -5.852 47.240 1.00 93.06 85 PHE A CA 1
ATOM 682 C C . PHE A 1 85 ? -55.666 -6.719 46.584 1.00 93.06 85 PHE A C 1
ATOM 684 O O . PHE A 1 85 ? -56.768 -6.237 46.331 1.00 93.06 85 PHE A O 1
ATOM 691 N N . GLN A 1 86 ? -55.386 -8.003 46.345 1.00 93.56 86 GLN A N 1
ATOM 692 C CA . GLN A 1 86 ? -56.359 -8.950 45.792 1.00 93.56 86 GLN A CA 1
ATOM 693 C C . GLN A 1 86 ? -57.541 -9.189 46.742 1.00 93.56 86 GLN A C 1
ATOM 695 O O . GLN A 1 86 ? -58.686 -9.166 46.302 1.00 93.56 86 GLN A O 1
ATOM 700 N N . LEU A 1 87 ? -57.282 -9.365 48.041 1.00 92.50 87 LEU A N 1
ATOM 701 C CA . LEU A 1 87 ? -58.326 -9.550 49.053 1.00 92.50 87 LEU A CA 1
ATOM 702 C C . LEU A 1 87 ? -59.210 -8.300 49.194 1.00 92.50 87 LEU A C 1
ATOM 704 O O . LEU A 1 87 ? -60.427 -8.434 49.271 1.00 92.50 87 LEU A O 1
ATOM 708 N N . ASN A 1 88 ? -58.630 -7.094 49.150 1.00 92.31 88 ASN A N 1
ATOM 709 C CA . ASN A 1 88 ? -59.399 -5.842 49.136 1.00 92.31 88 ASN A CA 1
ATOM 710 C C . ASN A 1 88 ? -60.301 -5.736 47.905 1.00 92.31 88 ASN A C 1
ATOM 712 O O . ASN A 1 88 ? -61.474 -5.402 48.037 1.00 92.31 88 ASN A O 1
ATOM 716 N N . LYS A 1 89 ? -59.785 -6.085 46.722 1.00 93.31 89 LYS A N 1
ATOM 717 C CA . LYS A 1 89 ? -60.579 -6.103 45.489 1.00 93.31 89 LYS A CA 1
ATOM 718 C C . LYS A 1 89 ? -61.756 -7.084 45.576 1.00 93.31 89 LYS A C 1
ATOM 720 O O . LYS A 1 89 ? -62.836 -6.781 45.083 1.00 93.31 89 LYS A O 1
ATOM 725 N N . ASN A 1 90 ? -61.564 -8.229 46.233 1.00 90.94 90 ASN A N 1
ATOM 726 C CA . ASN A 1 90 ? -62.632 -9.204 46.465 1.00 90.94 90 ASN A CA 1
ATOM 727 C C . ASN A 1 90 ? -63.691 -8.687 47.455 1.00 90.94 90 ASN A C 1
ATOM 729 O O . ASN A 1 90 ? -64.876 -8.967 47.296 1.00 90.94 90 ASN A O 1
ATOM 733 N N . ILE A 1 91 ? -63.289 -7.919 48.473 1.00 91.06 91 ILE A N 1
ATOM 734 C CA . ILE A 1 91 ? -64.237 -7.249 49.375 1.00 91.06 91 ILE A CA 1
ATOM 735 C C . ILE A 1 91 ? -65.022 -6.180 48.607 1.00 91.06 91 ILE A C 1
ATOM 737 O O . ILE A 1 91 ? -66.240 -6.127 48.734 1.00 91.06 91 ILE A O 1
ATOM 741 N N . GLU A 1 92 ? -64.360 -5.371 47.773 1.00 91.19 92 GLU A N 1
ATOM 742 C CA . GLU A 1 92 ? -65.022 -4.371 46.923 1.00 91.19 92 GLU A CA 1
ATOM 743 C C . GLU A 1 92 ? -66.064 -5.008 45.998 1.00 91.19 92 GLU A C 1
ATOM 745 O O . GLU A 1 92 ? -67.179 -4.500 45.919 1.00 91.19 92 GLU A O 1
ATOM 750 N N . THR A 1 93 ? -65.754 -6.144 45.362 1.00 90.81 93 THR A N 1
ATOM 751 C CA . THR A 1 93 ? -66.713 -6.858 44.501 1.00 90.81 93 THR A CA 1
ATOM 752 C C . THR A 1 93 ? -67.906 -7.403 45.283 1.00 90.81 93 THR A C 1
ATOM 754 O O . THR A 1 93 ? -69.035 -7.321 44.815 1.00 90.81 93 THR A O 1
ATOM 757 N N . ILE A 1 94 ? -67.693 -7.916 46.501 1.00 86.94 94 ILE A N 1
ATOM 758 C CA . ILE A 1 94 ? -68.803 -8.384 47.344 1.00 86.94 94 ILE A CA 1
ATOM 759 C C . ILE A 1 94 ? -69.654 -7.193 47.810 1.00 86.94 94 ILE A C 1
ATOM 761 O O . ILE A 1 94 ? -70.879 -7.276 47.804 1.00 86.94 94 ILE A O 1
ATOM 765 N N . CYS A 1 95 ? -69.036 -6.066 48.169 1.00 84.56 95 CYS A N 1
ATOM 766 C CA . CYS A 1 95 ? -69.746 -4.849 48.561 1.00 84.56 95 CYS A CA 1
ATOM 767 C C . CYS A 1 95 ? -70.595 -4.271 47.418 1.00 84.56 95 CYS A C 1
ATOM 769 O O . CYS A 1 95 ? -71.734 -3.878 47.663 1.00 84.56 95 CYS A O 1
ATOM 771 N N . THR A 1 96 ? -70.088 -4.246 46.182 1.00 87.31 96 THR A N 1
ATOM 772 C CA . THR A 1 96 ? -70.867 -3.781 45.022 1.00 87.31 96 THR A CA 1
ATOM 773 C C . THR A 1 96 ? -72.008 -4.740 44.685 1.00 87.31 96 THR A C 1
ATOM 775 O O . THR A 1 96 ? -73.124 -4.294 44.431 1.00 87.31 96 THR A O 1
ATOM 778 N N . GLU A 1 97 ? -71.789 -6.055 44.773 1.00 85.31 97 GLU A N 1
ATOM 779 C CA . GLU A 1 97 ? -72.854 -7.056 44.621 1.00 85.31 97 GLU A CA 1
ATOM 780 C C . GLU A 1 97 ? -73.953 -6.929 45.685 1.00 85.31 97 GLU A C 1
ATOM 782 O O . GLU A 1 97 ? -75.119 -7.176 45.388 1.00 85.31 97 GLU A O 1
ATOM 787 N N . LEU A 1 98 ? -73.596 -6.568 46.919 1.00 81.69 98 LEU A N 1
ATOM 788 C CA . LEU A 1 98 ? -74.548 -6.339 48.008 1.00 81.69 98 LEU A CA 1
ATOM 789 C C . LEU A 1 98 ? -75.304 -5.008 47.863 1.00 81.69 98 LEU A C 1
ATOM 791 O O . LEU A 1 98 ? -76.429 -4.901 48.336 1.00 81.69 98 LEU A O 1
ATOM 795 N N . GLN A 1 99 ? -74.712 -4.005 47.209 1.00 81.62 99 GLN A N 1
ATOM 796 C CA . GLN A 1 99 ? -75.362 -2.717 46.931 1.00 81.62 99 GLN A CA 1
ATOM 797 C C . GLN A 1 99 ? -76.314 -2.767 45.728 1.00 81.62 99 GLN A C 1
ATOM 799 O O . GLN A 1 99 ? -77.291 -2.023 45.703 1.00 81.62 99 GLN A O 1
ATOM 804 N N . CYS A 1 100 ? -76.040 -3.610 44.728 1.00 77.75 100 CYS A N 1
ATOM 805 C CA . CYS A 1 100 ? -76.837 -3.682 43.498 1.00 77.75 100 CYS A CA 1
ATOM 806 C C . CYS A 1 100 ? -78.017 -4.668 43.556 1.00 77.75 100 CYS A C 1
ATOM 808 O O . CYS A 1 100 ? -78.908 -4.573 42.717 1.00 77.75 100 CYS A O 1
ATOM 810 N N . ASN A 1 101 ? -78.044 -5.601 44.512 1.00 72.50 101 ASN A N 1
ATOM 811 C CA . ASN A 1 101 ? -79.054 -6.660 44.576 1.00 72.50 101 ASN A CA 1
ATOM 812 C C . ASN A 1 101 ? -79.997 -6.456 45.773 1.00 72.50 101 ASN A C 1
ATOM 814 O O . ASN A 1 101 ? -79.590 -6.615 46.921 1.00 72.50 101 ASN A O 1
ATOM 818 N N . ILE A 1 102 ? -81.259 -6.121 45.490 1.00 64.38 102 ILE A N 1
ATOM 819 C CA . ILE A 1 102 ? -82.291 -5.808 46.498 1.00 64.38 102 ILE A CA 1
ATOM 820 C C . ILE A 1 102 ? -83.039 -7.079 46.972 1.00 64.38 102 ILE A C 1
ATOM 822 O O . ILE A 1 102 ? -83.556 -7.095 48.084 1.00 64.38 102 ILE A O 1
ATOM 826 N N . ASP A 1 103 ? -82.997 -8.172 46.195 1.00 65.06 103 ASP A N 1
ATOM 827 C CA . ASP A 1 103 ? -83.718 -9.439 46.448 1.00 65.06 103 ASP A CA 1
ATOM 828 C C . ASP A 1 103 ? -82.816 -10.577 46.984 1.00 65.06 103 ASP A C 1
ATOM 830 O O . ASP A 1 103 ? -82.951 -11.736 46.590 1.00 65.06 103 ASP A O 1
ATOM 834 N N . ILE A 1 104 ? -81.846 -10.275 47.853 1.00 69.00 104 ILE A N 1
ATOM 835 C CA . ILE A 1 104 ? -80.963 -11.308 48.432 1.00 69.00 104 ILE A CA 1
ATOM 836 C C . ILE A 1 104 ? -81.629 -11.944 49.665 1.00 69.00 104 ILE A C 1
ATOM 838 O O . ILE A 1 104 ? -82.072 -11.238 50.571 1.00 69.00 104 ILE A O 1
ATOM 842 N N . SER A 1 105 ? -81.649 -13.282 49.733 1.00 77.88 105 SER A N 1
ATOM 843 C CA . SER A 1 105 ? -82.086 -14.029 50.925 1.00 77.88 105 SER A CA 1
ATOM 844 C C . SER A 1 105 ? -81.224 -13.678 52.144 1.00 77.88 105 SER A C 1
ATOM 846 O O . SER A 1 105 ? -80.007 -13.530 52.036 1.00 77.88 105 SER A O 1
ATOM 848 N N . VAL A 1 106 ? -81.829 -13.609 53.333 1.00 76.38 106 VAL A N 1
ATOM 849 C CA . VAL A 1 106 ? -81.129 -13.294 54.596 1.00 76.38 106 VAL A CA 1
ATOM 850 C C . VAL A 1 106 ? -79.929 -14.227 54.831 1.00 76.38 106 VAL A C 1
ATOM 852 O O . VAL A 1 106 ? -78.891 -13.791 55.325 1.00 76.38 106 VAL A O 1
ATOM 855 N N . GLU A 1 107 ? -80.034 -15.487 54.408 1.00 77.25 107 GLU A N 1
ATOM 856 C CA . GLU A 1 107 ? -78.973 -16.499 54.514 1.00 77.25 107 GLU A CA 1
ATOM 857 C C . GLU A 1 107 ? -77.791 -16.218 53.567 1.00 77.25 107 GLU A C 1
ATOM 859 O O . GLU A 1 107 ? -76.626 -16.336 53.954 1.00 77.25 107 GLU A O 1
ATOM 864 N N . GLU A 1 108 ? -78.066 -15.780 52.336 1.00 79.50 108 GLU A N 1
ATOM 865 C CA . GLU A 1 108 ? -77.039 -15.408 51.354 1.00 79.50 108 GLU A CA 1
ATOM 866 C C . GLU A 1 108 ? -76.361 -14.083 51.715 1.00 79.50 108 GLU A C 1
ATOM 868 O O . GLU A 1 108 ? -75.153 -13.914 51.509 1.00 79.50 108 GLU A O 1
ATOM 873 N N . TRP A 1 109 ? -77.121 -13.156 52.299 1.00 80.81 109 TRP A N 1
ATOM 874 C CA . TRP A 1 109 ? -76.613 -11.895 52.825 1.00 80.81 109 TRP A CA 1
ATOM 875 C C . TRP A 1 109 ? -75.638 -12.133 53.980 1.00 80.81 109 TRP A C 1
ATOM 877 O O . TRP A 1 109 ? -74.495 -11.664 53.942 1.00 80.81 109 TRP A O 1
ATOM 887 N N . GLN A 1 110 ? -76.045 -12.955 54.949 1.00 83.56 110 G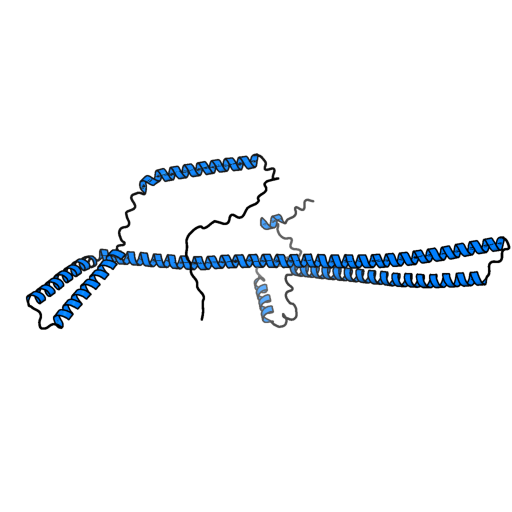LN A N 1
ATOM 888 C CA . GLN A 1 110 ? -75.214 -13.357 56.080 1.00 83.56 110 GLN A CA 1
ATOM 889 C C . GLN A 1 110 ? -73.947 -14.097 55.617 1.00 83.56 110 GLN A C 1
ATOM 891 O O . GLN A 1 110 ? -72.841 -13.760 56.045 1.00 83.56 110 GLN A O 1
ATOM 896 N N . GLY A 1 111 ? -74.065 -15.018 54.654 1.00 85.88 111 GLY A N 1
ATOM 897 C CA . GLY A 1 111 ? -72.918 -15.737 54.091 1.00 85.88 111 GLY A CA 1
ATOM 898 C C . GLY A 1 111 ? -71.915 -14.837 53.352 1.00 85.88 111 GLY A C 1
ATOM 899 O O . GLY A 1 111 ? -70.705 -15.077 53.406 1.00 85.88 111 GLY A O 1
ATOM 900 N N . LYS A 1 112 ? -72.370 -13.774 52.673 1.00 84.06 112 LYS A N 1
ATOM 901 C CA . LYS A 1 112 ? -71.475 -12.778 52.048 1.00 84.06 112 LYS A CA 1
ATOM 902 C C . LYS A 1 112 ? -70.798 -11.877 53.086 1.00 84.06 112 LYS A C 1
ATOM 904 O O . LYS A 1 112 ? -69.614 -11.573 52.933 1.00 84.06 112 LYS A O 1
ATOM 909 N N . ILE A 1 113 ? -71.494 -11.512 54.163 1.00 85.00 113 ILE A N 1
ATOM 910 C CA . ILE A 1 113 ? -70.922 -10.755 55.289 1.00 85.00 113 ILE A CA 1
ATOM 911 C C . ILE A 1 113 ? -69.836 -11.570 56.004 1.00 85.00 113 ILE A C 1
ATOM 913 O O . ILE A 1 113 ? -68.753 -11.048 56.276 1.00 85.00 113 ILE A O 1
ATOM 917 N N . GLU A 1 114 ? -70.070 -12.859 56.243 1.00 88.00 114 GLU A N 1
ATOM 918 C CA . GLU A 1 114 ? -69.086 -13.766 56.846 1.00 88.00 114 GLU A CA 1
ATOM 919 C C . GLU A 1 114 ? -67.848 -13.950 55.954 1.00 88.00 114 GLU A C 1
ATOM 921 O O . GLU A 1 114 ? -66.709 -13.910 56.432 1.00 88.00 114 GLU A O 1
ATOM 926 N N . LYS A 1 115 ? -68.033 -14.043 54.631 1.00 88.12 115 LYS A N 1
ATOM 927 C CA . LYS A 1 115 ? -66.920 -14.028 53.665 1.00 88.12 115 LYS A CA 1
ATOM 928 C C . LYS A 1 115 ? -66.132 -12.715 53.727 1.00 88.12 115 LYS A C 1
ATOM 930 O O . LYS A 1 115 ? -64.907 -12.749 53.797 1.00 88.12 115 LYS A O 1
ATOM 935 N N . CYS A 1 116 ? -66.789 -11.561 53.796 1.00 88.38 116 CYS A N 1
ATOM 936 C CA . CYS A 1 116 ? -66.100 -10.282 54.001 1.00 88.38 116 CYS A CA 1
ATOM 937 C C . CYS A 1 116 ? -65.343 -10.226 55.337 1.00 88.38 116 CYS A C 1
ATOM 939 O O . CYS A 1 116 ? -64.226 -9.710 55.385 1.00 88.38 116 CYS A O 1
ATOM 941 N N . ALA A 1 117 ? -65.905 -10.783 56.414 1.00 88.88 117 ALA A N 1
ATOM 942 C CA . ALA A 1 117 ? -65.254 -10.835 57.721 1.00 88.88 117 ALA A CA 1
ATOM 943 C C . ALA A 1 117 ? -63.989 -11.711 57.702 1.00 88.88 117 ALA A C 1
ATOM 945 O O . ALA A 1 117 ? -62.951 -11.313 58.232 1.00 88.88 117 ALA A O 1
ATOM 946 N N . THR A 1 118 ? -64.037 -12.867 57.035 1.00 91.12 118 THR A N 1
ATOM 947 C CA . THR A 1 118 ? -62.864 -13.745 56.880 1.00 91.12 118 THR A CA 1
ATOM 948 C C . THR A 1 118 ? -61.779 -13.111 56.007 1.00 91.12 118 THR A C 1
ATOM 950 O O . THR A 1 118 ? -60.612 -13.116 56.402 1.00 91.12 118 THR A O 1
ATOM 953 N N . LEU A 1 119 ? -62.142 -12.479 54.885 1.00 91.19 119 LEU A N 1
ATOM 954 C CA . LEU A 1 119 ? -61.206 -11.726 54.039 1.00 91.19 119 LEU A CA 1
ATOM 955 C C . LEU A 1 119 ? -60.567 -10.554 54.803 1.00 91.19 119 LEU A C 1
ATOM 957 O O . LEU A 1 119 ? -59.357 -10.341 54.721 1.00 91.19 119 LEU A O 1
ATOM 961 N N . LYS A 1 120 ? -61.354 -9.832 55.610 1.00 91.31 120 LYS A N 1
ATOM 962 C CA . LYS A 1 120 ? -60.864 -8.753 56.479 1.00 91.31 120 LYS A CA 1
ATOM 963 C C . LYS A 1 120 ? -59.855 -9.266 57.508 1.00 91.31 120 LYS A C 1
ATOM 965 O O . LYS A 1 120 ? -58.822 -8.631 57.706 1.00 91.31 120 LYS A O 1
ATOM 970 N N . ASN A 1 121 ? -60.113 -10.416 58.127 1.00 89.62 121 ASN A N 1
ATOM 971 C CA . ASN A 1 121 ? -59.185 -11.021 59.084 1.00 89.62 121 ASN A CA 1
ATOM 972 C C . ASN A 1 121 ? -57.863 -11.434 58.417 1.00 89.62 121 ASN A C 1
ATOM 974 O O . ASN A 1 121 ? -56.799 -11.145 58.959 1.00 89.62 121 ASN A O 1
ATOM 978 N N . GLN A 1 122 ? -57.915 -12.007 57.209 1.00 89.88 122 GLN A N 1
ATOM 979 C CA . GLN A 1 122 ? -56.715 -12.344 56.428 1.00 89.88 122 GLN A CA 1
ATOM 980 C C . GLN A 1 122 ? -55.886 -11.101 56.064 1.00 89.88 122 GLN A C 1
ATOM 982 O O . GLN A 1 122 ? -54.655 -11.133 56.098 1.00 89.88 122 GLN A O 1
ATOM 987 N N . ILE A 1 123 ? -56.543 -9.978 55.754 1.00 89.75 123 ILE A N 1
ATOM 988 C CA . ILE A 1 123 ? -55.871 -8.695 55.510 1.00 89.75 123 ILE A CA 1
ATOM 989 C C . ILE A 1 123 ? -55.209 -8.172 56.788 1.00 89.75 123 ILE A C 1
ATOM 991 O O . ILE A 1 123 ? -54.056 -7.745 56.742 1.00 89.75 123 ILE A O 1
ATOM 995 N N . LEU A 1 124 ? -55.905 -8.214 57.926 1.00 88.94 124 LEU A N 1
ATOM 996 C CA . LEU A 1 124 ? -55.362 -7.755 59.207 1.00 88.94 124 LEU A CA 1
ATOM 997 C C . LEU A 1 124 ? -54.134 -8.571 59.625 1.00 88.94 124 LEU A C 1
ATOM 999 O O . LEU A 1 124 ? -53.123 -7.985 60.007 1.00 88.94 124 LEU A O 1
ATOM 1003 N N . GLU A 1 125 ? -54.179 -9.893 59.463 1.00 87.69 125 GLU A N 1
ATOM 1004 C CA . GLU A 1 125 ? -53.046 -10.785 59.730 1.00 87.69 125 GLU A CA 1
ATOM 1005 C C . GLU A 1 125 ? -51.842 -10.478 58.820 1.00 87.69 125 GLU A C 1
ATOM 1007 O O . GLU A 1 125 ? -50.689 -10.454 59.262 1.00 87.69 125 GLU A O 1
ATOM 1012 N N . ALA A 1 126 ? -52.093 -10.191 57.539 1.00 85.12 126 ALA A N 1
ATOM 1013 C CA . ALA A 1 126 ? -51.044 -9.826 56.594 1.00 85.12 126 ALA A CA 1
ATOM 1014 C C . ALA A 1 126 ? -50.444 -8.435 56.880 1.00 85.12 126 ALA A C 1
ATOM 1016 O O . ALA A 1 126 ? -49.237 -8.256 56.708 1.00 85.12 126 ALA A O 1
ATOM 1017 N N . ILE A 1 127 ? -51.254 -7.470 57.336 1.00 86.62 127 ILE A N 1
ATOM 1018 C CA . ILE A 1 127 ? -50.823 -6.108 57.697 1.00 86.62 127 ILE A CA 1
ATOM 1019 C C . ILE A 1 127 ? -50.027 -6.094 59.004 1.00 86.62 127 ILE A C 1
ATOM 1021 O O . ILE A 1 127 ? -49.098 -5.296 59.126 1.00 86.62 127 ILE A O 1
ATOM 1025 N N . GLU A 1 128 ? -50.329 -6.974 59.959 1.00 85.81 128 GLU A N 1
ATOM 1026 C CA . GLU A 1 128 ? -49.637 -7.027 61.255 1.00 85.81 128 GLU A CA 1
ATOM 1027 C C . GLU A 1 128 ? -48.118 -7.200 61.088 1.00 85.81 128 GLU A C 1
ATOM 1029 O O . GLU A 1 128 ? -47.324 -6.544 61.759 1.00 85.81 128 GLU A O 1
ATOM 1034 N N . LYS A 1 129 ? -47.704 -7.967 60.073 1.00 79.56 129 LYS A N 1
ATOM 1035 C CA . LYS A 1 129 ? -46.292 -8.158 59.693 1.00 79.56 129 LYS A CA 1
ATOM 1036 C C . LYS A 1 129 ? -45.601 -6.867 59.240 1.00 79.56 129 LYS A C 1
ATOM 1038 O O . LYS A 1 129 ? -44.382 -6.765 59.328 1.00 79.56 129 LYS A O 1
ATOM 1043 N N . PHE A 1 130 ? -46.357 -5.887 58.746 1.00 81.50 130 PHE A N 1
ATOM 1044 C CA . PHE A 1 130 ? -45.852 -4.580 58.320 1.00 81.50 130 PHE A CA 1
ATOM 1045 C C . PHE A 1 130 ? -45.937 -3.509 59.413 1.00 81.50 130 PHE A C 1
ATOM 1047 O O . PHE A 1 130 ? -45.354 -2.444 59.232 1.00 81.50 130 PHE A O 1
ATOM 1054 N N . LYS A 1 131 ? -46.633 -3.758 60.530 1.00 81.56 131 LYS A N 1
ATOM 1055 C CA . LYS A 1 131 ? -46.679 -2.817 61.663 1.00 81.56 131 LYS A CA 1
ATOM 1056 C C . LYS A 1 131 ? -45.391 -2.817 62.484 1.00 81.56 131 LYS A C 1
ATOM 1058 O O . LYS A 1 131 ? -45.082 -1.816 63.125 1.00 81.56 131 LYS A O 1
ATOM 1063 N N . ASP A 1 132 ? -44.623 -3.905 62.439 1.00 84.94 132 ASP A N 1
ATOM 1064 C CA . ASP A 1 132 ? -43.298 -3.961 63.049 1.00 84.94 132 ASP A CA 1
ATOM 1065 C C . ASP A 1 132 ? -42.329 -3.003 62.329 1.00 84.94 132 ASP A C 1
ATOM 1067 O O . ASP A 1 132 ? -41.905 -3.219 61.186 1.00 84.94 132 ASP A O 1
ATOM 1071 N N . ASN A 1 133 ? -41.955 -1.929 63.026 1.00 81.19 133 ASN A N 1
ATOM 1072 C CA . ASN A 1 133 ? -41.069 -0.897 62.499 1.00 81.19 133 ASN A CA 1
ATOM 1073 C C . ASN A 1 133 ? -39.667 -1.449 62.166 1.00 81.19 133 ASN A C 1
ATOM 1075 O O . ASN A 1 133 ? -39.016 -0.981 61.228 1.00 81.19 133 ASN A O 1
ATOM 1079 N N . THR A 1 134 ? -39.217 -2.498 62.864 1.00 84.81 134 THR A N 1
ATOM 1080 C CA . THR A 1 134 ? -37.913 -3.128 62.608 1.00 84.81 134 THR A CA 1
ATOM 1081 C C . THR A 1 134 ? -37.906 -3.908 61.290 1.00 84.81 134 THR A C 1
ATOM 1083 O O . THR A 1 134 ? -36.930 -3.851 60.530 1.00 84.81 134 THR A O 1
ATOM 1086 N N . PHE A 1 135 ? -39.017 -4.577 60.966 1.00 84.44 135 PHE A N 1
ATOM 1087 C CA . PHE A 1 135 ? -39.210 -5.274 59.698 1.00 84.44 135 PHE A CA 1
ATOM 1088 C C . PHE A 1 135 ? -39.220 -4.296 58.518 1.00 84.44 135 PHE A C 1
ATOM 1090 O O . PHE A 1 135 ? -38.517 -4.523 57.526 1.00 84.44 135 PHE A O 1
ATOM 1097 N N . LEU A 1 136 ? -39.951 -3.182 58.634 1.00 84.25 136 LEU A N 1
ATOM 1098 C CA . LEU A 1 136 ? -40.012 -2.155 57.589 1.00 84.25 136 LEU A CA 1
ATOM 1099 C C . LEU A 1 136 ? -38.659 -1.489 57.327 1.00 84.25 136 LEU A C 1
ATOM 1101 O O . LEU A 1 136 ? -38.277 -1.313 56.166 1.00 84.25 136 LEU A O 1
ATOM 1105 N N . ASP A 1 137 ? -37.906 -1.147 58.370 1.00 86.56 137 ASP A N 1
ATOM 1106 C CA . ASP A 1 137 ? -36.583 -0.539 58.211 1.00 86.56 137 ASP A CA 1
ATOM 1107 C C . ASP A 1 137 ? -35.582 -1.503 57.571 1.00 86.56 137 ASP A C 1
ATOM 1109 O O . ASP A 1 137 ? -34.789 -1.112 56.703 1.00 86.56 137 ASP A O 1
ATOM 1113 N N . GLN A 1 138 ? -35.643 -2.785 57.933 1.00 86.75 138 GLN A N 1
ATOM 1114 C CA . GLN A 1 138 ? -34.828 -3.811 57.295 1.00 86.75 138 GLN A CA 1
ATOM 1115 C C . GLN A 1 138 ? -35.215 -4.002 55.821 1.00 86.75 138 GLN A C 1
ATOM 1117 O O . GLN A 1 138 ? -34.336 -4.087 54.958 1.00 86.75 138 GLN A O 1
ATOM 1122 N N . LEU A 1 139 ? -36.514 -3.998 55.513 1.00 87.38 139 LEU A N 1
ATOM 1123 C CA . LEU A 1 139 ? -37.026 -4.088 54.149 1.00 87.38 139 LEU A CA 1
ATOM 1124 C C . LEU A 1 139 ? -36.564 -2.898 53.293 1.00 87.38 139 LEU A C 1
ATOM 1126 O O . LEU A 1 139 ? -36.050 -3.106 52.190 1.00 87.38 139 LEU A O 1
ATOM 1130 N N . LYS A 1 140 ? -36.658 -1.665 53.810 1.00 89.62 140 LYS A N 1
ATOM 1131 C CA . LYS A 1 140 ? -36.141 -0.452 53.145 1.00 89.62 140 LYS A CA 1
ATOM 1132 C C . LYS A 1 140 ? -34.643 -0.569 52.856 1.00 89.62 140 LYS A C 1
ATOM 1134 O O . LYS A 1 140 ? -34.212 -0.328 51.725 1.00 89.62 140 LYS A O 1
ATOM 1139 N N . LYS A 1 141 ? -33.847 -1.001 53.842 1.00 90.31 141 LYS A N 1
ATOM 1140 C CA . LYS A 1 141 ? -32.399 -1.226 53.675 1.00 90.31 141 LYS A CA 1
ATOM 1141 C C . LYS A 1 141 ? -32.108 -2.259 52.587 1.00 90.31 141 LYS A C 1
ATOM 1143 O O . LYS A 1 141 ? -31.211 -2.048 51.769 1.00 90.31 141 LYS A O 1
ATOM 1148 N N . ASP A 1 142 ? -32.852 -3.359 52.545 1.00 89.69 142 ASP A N 1
ATOM 1149 C CA . ASP A 1 142 ? -32.637 -4.421 51.561 1.00 89.69 142 ASP A CA 1
ATOM 1150 C C . ASP A 1 142 ? -33.045 -3.988 50.140 1.00 89.69 142 ASP A C 1
ATOM 1152 O O . ASP A 1 142 ? -32.345 -4.308 49.169 1.00 89.69 142 ASP A O 1
ATOM 1156 N N . VAL A 1 143 ? -34.117 -3.201 49.998 1.00 91.25 143 VAL A N 1
ATOM 1157 C CA . VAL A 1 143 ? -34.517 -2.585 48.720 1.00 91.25 143 VAL A CA 1
ATOM 1158 C C . VAL A 1 143 ? -33.433 -1.631 48.216 1.00 91.25 143 VAL A C 1
ATOM 1160 O O . VAL A 1 143 ? -33.007 -1.745 47.063 1.00 91.25 143 VAL A O 1
ATOM 1163 N N . GLU A 1 144 ? -32.911 -0.759 49.078 1.00 93.62 144 GLU A N 1
ATOM 1164 C CA . GLU A 1 144 ? -31.834 0.166 48.718 1.00 93.62 144 GLU A CA 1
ATOM 1165 C C . GLU A 1 144 ? -30.532 -0.564 48.360 1.00 93.62 144 GLU A C 1
ATOM 1167 O O . GLU A 1 144 ? -29.882 -0.237 47.362 1.00 93.62 144 GLU A O 1
ATOM 1172 N N . LYS A 1 145 ? -30.170 -1.633 49.082 1.00 92.12 145 LYS A N 1
ATOM 1173 C CA . LYS A 1 145 ? -29.040 -2.504 48.706 1.00 92.12 145 LYS A CA 1
ATOM 1174 C C . LYS A 1 145 ? -29.229 -3.091 47.306 1.00 92.12 145 LYS A C 1
ATOM 1176 O O . LYS A 1 145 ? -28.287 -3.080 46.504 1.00 92.12 145 LYS A O 1
ATOM 1181 N N . ARG A 1 146 ? -30.434 -3.576 46.983 1.00 92.06 146 ARG A N 1
ATOM 1182 C CA . ARG A 1 146 ? -30.756 -4.136 45.659 1.00 92.06 146 ARG A CA 1
ATOM 1183 C C . ARG A 1 146 ? -30.709 -3.069 44.566 1.00 92.06 146 ARG A C 1
ATOM 1185 O O . ARG A 1 146 ? -30.154 -3.336 43.498 1.00 92.06 146 ARG A O 1
ATOM 1192 N N . ARG A 1 147 ? -31.224 -1.866 44.832 1.00 94.62 147 ARG A N 1
ATOM 1193 C CA . ARG A 1 147 ? -31.164 -0.713 43.921 1.00 94.62 147 ARG A CA 1
ATOM 1194 C C . ARG A 1 147 ? -29.718 -0.315 43.629 1.00 94.62 147 ARG A C 1
ATOM 1196 O O . ARG A 1 147 ? -29.325 -0.271 42.464 1.00 94.62 147 ARG A O 1
ATOM 1203 N N . LYS A 1 148 ? -28.899 -0.132 44.669 1.00 96.50 148 LYS A N 1
ATOM 1204 C CA . LYS A 1 148 ? -27.468 0.191 44.542 1.00 96.50 148 LYS A CA 1
ATOM 1205 C C . LYS A 1 148 ? -26.703 -0.894 43.781 1.00 96.50 148 LYS A C 1
ATOM 1207 O O . LYS A 1 148 ? -25.894 -0.567 42.917 1.00 96.50 148 LYS A O 1
ATOM 1212 N N . LYS A 1 149 ? -26.975 -2.181 44.040 1.00 95.88 149 LYS A N 1
ATOM 1213 C CA . LYS A 1 149 ? -26.377 -3.297 43.282 1.00 95.88 149 LYS A CA 1
ATOM 1214 C C . LYS A 1 149 ? -26.710 -3.206 41.792 1.00 95.88 149 LYS A C 1
ATOM 1216 O O . LYS A 1 149 ? -25.797 -3.241 40.971 1.00 95.88 149 LYS A O 1
ATOM 1221 N N . ARG A 1 150 ? -27.992 -3.047 41.448 1.00 95.56 150 ARG A N 1
ATOM 1222 C CA . ARG A 1 150 ? -28.440 -2.925 40.051 1.00 95.56 150 ARG A CA 1
ATOM 1223 C C . ARG A 1 150 ? -27.799 -1.731 39.349 1.00 95.56 150 ARG A C 1
ATOM 1225 O O . ARG A 1 150 ? -27.355 -1.875 38.216 1.00 95.56 150 ARG A O 1
ATOM 1232 N N . LEU A 1 151 ? -27.696 -0.589 40.030 1.00 97.44 151 LEU A N 1
ATOM 1233 C CA . LEU A 1 151 ? -27.046 0.598 39.479 1.00 97.44 151 LEU A CA 1
ATOM 1234 C C . LEU A 1 151 ? -25.557 0.349 39.201 1.00 97.44 151 LEU A C 1
ATOM 1236 O O . LEU A 1 151 ? -25.093 0.628 38.099 1.00 97.44 151 LEU A O 1
ATOM 1240 N N . ARG A 1 152 ? -24.822 -0.247 40.152 1.00 96.94 152 ARG A N 1
ATOM 1241 C CA . ARG A 1 152 ? -23.405 -0.607 39.960 1.00 96.94 152 ARG A CA 1
ATOM 1242 C C . ARG A 1 152 ? -23.206 -1.557 38.785 1.00 96.94 152 ARG A C 1
ATOM 1244 O O . ARG A 1 152 ? -22.312 -1.344 37.975 1.00 96.94 152 ARG A O 1
ATOM 1251 N N . GLU A 1 153 ? -24.040 -2.587 38.669 1.00 96.88 153 GLU A N 1
ATOM 1252 C CA . GLU A 1 153 ? -23.974 -3.522 37.542 1.00 96.88 153 GLU A CA 1
ATOM 1253 C C . GLU A 1 153 ? -24.286 -2.833 36.212 1.00 96.88 153 GLU A C 1
ATOM 1255 O O . GLU A 1 153 ? -23.612 -3.091 35.216 1.00 96.88 153 GLU A O 1
ATOM 1260 N N . GLN A 1 154 ? -25.269 -1.933 36.187 1.00 97.38 154 GLN A N 1
ATOM 1261 C CA . GLN A 1 154 ? -25.618 -1.170 34.993 1.00 97.38 154 GLN A CA 1
ATOM 1262 C C . GLN A 1 154 ? -24.463 -0.262 34.551 1.00 97.38 154 GLN A C 1
ATOM 1264 O O . GLN A 1 154 ? -24.094 -0.278 33.377 1.00 97.38 154 GLN A O 1
ATOM 1269 N N . VAL A 1 155 ? -23.857 0.481 35.482 1.00 97.38 155 VAL A N 1
ATOM 1270 C CA . VAL A 1 155 ? -22.681 1.327 35.219 1.00 97.38 155 VAL A CA 1
ATOM 1271 C C . VAL A 1 155 ? -21.500 0.476 34.756 1.00 97.38 155 VAL A C 1
ATOM 1273 O O . VAL A 1 155 ? -20.923 0.761 33.712 1.00 97.38 155 VAL A O 1
ATOM 1276 N N . LYS A 1 156 ? -21.200 -0.636 35.441 1.00 97.56 156 LYS A N 1
ATOM 1277 C CA . LYS A 1 156 ? -20.130 -1.566 35.044 1.00 97.56 156 LYS A CA 1
ATOM 1278 C C . LYS A 1 156 ? -20.330 -2.093 33.620 1.00 97.56 156 LYS A C 1
ATOM 1280 O O . LYS A 1 156 ? -19.377 -2.123 32.849 1.00 97.56 156 LYS A O 1
ATOM 1285 N N . ARG A 1 157 ? -21.558 -2.476 33.247 1.00 97.25 157 ARG A N 1
ATOM 1286 C CA . ARG A 1 157 ? -21.879 -2.942 31.885 1.00 97.25 157 ARG A CA 1
ATOM 1287 C C . ARG A 1 157 ? -21.710 -1.838 30.842 1.00 97.25 157 ARG A C 1
ATOM 1289 O O . ARG A 1 157 ? -21.205 -2.126 29.763 1.00 97.25 157 ARG A O 1
ATOM 1296 N N . ARG A 1 158 ? -22.124 -0.600 31.138 1.00 97.31 158 ARG A N 1
ATOM 1297 C CA . ARG A 1 158 ? -21.917 0.545 30.233 1.00 97.31 158 ARG A CA 1
ATOM 1298 C C . ARG A 1 158 ? -20.429 0.827 30.039 1.00 97.31 158 ARG A C 1
ATOM 1300 O O . ARG A 1 158 ? -19.977 0.842 28.901 1.00 97.31 158 ARG A O 1
ATOM 1307 N N . ASN A 1 159 ? -19.673 0.934 31.129 1.00 97.25 159 ASN A N 1
ATOM 1308 C CA . ASN A 1 159 ? -18.234 1.189 31.080 1.00 97.25 159 ASN A CA 1
ATOM 1309 C C . ASN A 1 159 ? -17.500 0.077 30.327 1.00 97.25 159 ASN A C 1
ATOM 1311 O O . ASN A 1 159 ? -16.672 0.365 29.477 1.00 97.25 159 ASN A O 1
ATOM 1315 N N . TRP A 1 160 ? -17.852 -1.190 30.564 1.00 97.44 160 TRP A N 1
ATOM 1316 C CA . TRP A 1 160 ? -17.272 -2.313 29.825 1.00 97.44 160 TRP A CA 1
ATOM 1317 C C . TRP A 1 160 ? -17.563 -2.252 28.321 1.00 97.44 160 TRP A C 1
ATOM 1319 O O . TRP A 1 160 ? -16.682 -2.564 27.526 1.00 97.44 160 TRP A O 1
ATOM 1329 N N . LYS A 1 161 ? -18.772 -1.841 27.910 1.00 97.94 161 LYS A N 1
ATOM 1330 C CA . LYS A 1 161 ? -19.102 -1.669 26.485 1.00 97.94 161 LYS A CA 1
ATOM 1331 C C . LYS A 1 161 ? -18.255 -0.573 25.838 1.00 97.94 161 LYS A C 1
ATOM 1333 O O . LYS A 1 161 ? -17.705 -0.819 24.771 1.00 97.94 161 LYS A O 1
ATOM 1338 N N . VAL A 1 162 ? -18.133 0.580 26.498 1.00 97.50 162 VAL A N 1
ATOM 1339 C CA . VAL A 1 162 ? -17.320 1.716 26.025 1.00 97.50 162 VAL A CA 1
ATOM 1340 C C . VAL A 1 162 ? -15.842 1.335 25.955 1.00 97.50 162 VAL A C 1
ATOM 1342 O O . VAL A 1 162 ? -15.181 1.537 24.946 1.00 97.50 162 VAL A O 1
ATOM 1345 N N . GLU A 1 163 ? -15.324 0.701 26.999 1.00 97.25 163 GLU A N 1
ATOM 1346 C CA . GLU A 1 163 ? -13.941 0.235 27.042 1.00 97.25 163 GLU A CA 1
ATOM 1347 C C . GLU A 1 163 ? -13.661 -0.812 25.951 1.00 97.25 163 GLU A C 1
ATOM 1349 O O . GLU A 1 163 ? -12.632 -0.779 25.277 1.00 97.25 163 GLU A O 1
ATOM 1354 N N . LYS A 1 164 ? -14.601 -1.736 25.718 1.00 97.75 164 LYS A N 1
ATOM 1355 C CA . LYS A 1 164 ? -14.489 -2.723 24.641 1.00 97.75 164 LYS A CA 1
ATOM 1356 C C . LYS A 1 164 ? -14.475 -2.054 23.266 1.00 97.75 164 LYS A C 1
ATOM 1358 O O . LYS A 1 164 ? -13.657 -2.455 22.440 1.00 97.75 164 LYS A O 1
ATOM 1363 N N . SER A 1 165 ? -15.340 -1.067 23.013 1.00 96.88 165 SER A N 1
ATOM 1364 C CA . SER A 1 165 ? -15.343 -0.346 21.735 1.00 96.88 165 SER A CA 1
ATOM 1365 C C . SER A 1 165 ? -14.049 0.438 21.537 1.00 96.88 165 SER A C 1
ATOM 1367 O O . SER A 1 165 ? -13.431 0.290 20.489 1.00 96.88 165 SER A O 1
ATOM 1369 N N . LEU A 1 166 ? -13.563 1.142 22.564 1.00 97.81 166 LEU A N 1
ATOM 1370 C CA . LEU A 1 166 ? -12.291 1.873 22.512 1.00 97.81 166 LEU A CA 1
ATOM 1371 C C . LEU A 1 166 ? -11.100 0.950 22.221 1.00 97.81 166 LEU A C 1
ATOM 1373 O O . LEU A 1 166 ? -10.229 1.290 21.424 1.00 97.81 166 LEU A O 1
ATOM 1377 N N . ARG A 1 167 ? -11.057 -0.254 22.805 1.00 97.12 167 ARG A N 1
ATOM 1378 C CA . ARG A 1 167 ? -10.005 -1.240 22.488 1.00 97.12 167 ARG A CA 1
ATOM 1379 C C . ARG A 1 167 ? -10.084 -1.761 21.061 1.00 97.12 167 ARG A C 1
ATOM 1381 O O . ARG A 1 167 ? -9.052 -2.061 20.466 1.00 97.12 167 ARG A O 1
ATOM 1388 N N . VAL A 1 168 ? -11.288 -1.956 20.529 1.00 97.38 168 VAL A N 1
ATOM 1389 C CA . VAL A 1 168 ? -11.473 -2.378 19.134 1.00 97.38 168 VAL A CA 1
ATOM 1390 C C . VAL A 1 168 ? -11.037 -1.259 18.194 1.00 97.38 168 VAL A C 1
ATOM 1392 O O . VAL A 1 168 ? -10.250 -1.521 17.294 1.00 97.38 168 VAL A O 1
ATOM 1395 N N . GLU A 1 169 ? -11.451 -0.023 18.456 1.00 97.25 169 GLU A N 1
ATOM 1396 C CA . GLU A 1 169 ? -11.069 1.153 17.674 1.00 97.25 169 GLU A CA 1
ATOM 1397 C C . GLU A 1 169 ? -9.559 1.406 17.720 1.00 97.25 169 GLU A C 1
ATOM 1399 O O . GLU A 1 169 ? -8.929 1.583 16.682 1.00 97.25 169 GLU A O 1
ATOM 1404 N N . ARG A 1 170 ? -8.934 1.317 18.902 1.00 97.75 170 ARG A N 1
ATOM 1405 C CA . ARG A 1 170 ? -7.476 1.437 19.037 1.00 97.75 170 ARG A CA 1
ATOM 1406 C C . ARG A 1 170 ? -6.743 0.361 18.240 1.00 97.75 170 ARG A C 1
ATOM 1408 O O . ARG A 1 170 ? -5.755 0.676 17.584 1.00 97.75 170 ARG A O 1
ATOM 1415 N N . ARG A 1 171 ? -7.213 -0.891 18.284 1.00 97.81 171 ARG A N 1
ATOM 1416 C CA . ARG A 1 171 ? -6.644 -1.975 17.468 1.00 97.81 171 ARG A CA 1
ATOM 1417 C C . ARG A 1 171 ? -6.817 -1.692 15.981 1.00 97.81 171 ARG A C 1
ATOM 1419 O O . ARG A 1 171 ? -5.841 -1.777 15.252 1.00 97.81 171 ARG A O 1
ATOM 1426 N N . ALA A 1 172 ? -8.012 -1.293 15.549 1.00 97.94 172 ALA A N 1
ATOM 1427 C CA . ALA A 1 172 ? -8.277 -0.939 14.158 1.00 97.94 172 ALA A CA 1
ATOM 1428 C C . ALA A 1 172 ? -7.377 0.211 13.677 1.00 97.94 172 ALA A C 1
ATOM 1430 O O . ALA A 1 172 ? -6.828 0.131 12.585 1.00 97.94 172 ALA A O 1
ATOM 1431 N N . ARG A 1 173 ? -7.151 1.234 14.512 1.00 98.06 173 ARG A N 1
ATOM 1432 C CA . ARG A 1 173 ? -6.244 2.347 14.204 1.00 98.06 173 ARG A CA 1
ATOM 1433 C C . ARG A 1 173 ? -4.799 1.882 14.031 1.00 98.06 173 ARG A C 1
ATOM 1435 O O . ARG A 1 173 ? -4.161 2.272 13.064 1.00 98.06 173 ARG A O 1
ATOM 1442 N N . LEU A 1 174 ? -4.301 1.048 14.946 1.00 97.62 174 LEU A N 1
ATOM 1443 C CA . LEU A 1 174 ? -2.943 0.501 14.861 1.00 97.62 174 LEU A CA 1
ATOM 1444 C C . LEU A 1 174 ? -2.766 -0.389 13.624 1.00 97.62 174 LEU A C 1
ATOM 1446 O O . LEU A 1 174 ? -1.752 -0.284 12.946 1.00 97.62 174 LEU A O 1
ATOM 1450 N N . HIS A 1 175 ? -3.759 -1.221 13.299 1.00 97.94 175 HIS A N 1
ATOM 1451 C CA . HIS A 1 175 ? -3.737 -2.017 12.070 1.00 97.94 175 HIS A CA 1
ATOM 1452 C C . HIS A 1 175 ? -3.761 -1.130 10.823 1.00 97.94 175 HIS A C 1
ATOM 1454 O O . HIS A 1 175 ? -2.928 -1.306 9.947 1.00 97.94 175 HIS A O 1
ATOM 1460 N N . ALA A 1 176 ? -4.625 -0.113 10.774 1.00 98.12 176 ALA A N 1
ATOM 1461 C CA . ALA A 1 176 ? -4.673 0.817 9.648 1.00 98.12 176 ALA A CA 1
ATOM 1462 C C . ALA A 1 176 ? -3.357 1.595 9.467 1.00 98.12 176 ALA A C 1
ATOM 1464 O O . ALA A 1 176 ? -2.944 1.859 8.336 1.00 98.12 176 ALA A O 1
ATOM 1465 N N . GLU A 1 177 ? -2.688 1.961 10.563 1.00 98.00 177 GLU A N 1
ATOM 1466 C CA . GLU A 1 177 ? -1.367 2.591 10.540 1.00 98.00 177 GLU A CA 1
ATOM 1467 C C . GLU A 1 177 ? -0.299 1.632 10.000 1.00 98.00 177 GLU A C 1
ATOM 1469 O O . GLU A 1 177 ? 0.448 2.009 9.094 1.00 98.00 177 GLU A O 1
ATOM 1474 N N . ALA A 1 178 ? -0.285 0.384 10.479 1.00 97.44 178 ALA A N 1
ATOM 1475 C CA . ALA A 1 178 ? 0.611 -0.662 9.991 1.00 97.44 178 ALA A CA 1
ATOM 1476 C C . ALA A 1 178 ? 0.394 -0.952 8.496 1.00 97.44 178 ALA A C 1
ATOM 1478 O O . ALA A 1 178 ? 1.351 -0.955 7.727 1.00 97.44 178 ALA A O 1
ATOM 1479 N N . ASP A 1 179 ? -0.856 -1.089 8.053 1.00 98.12 179 ASP A N 1
ATOM 1480 C CA . ASP A 1 179 ? -1.203 -1.324 6.647 1.00 98.12 179 ASP A CA 1
ATOM 1481 C C . ASP A 1 179 ? -0.835 -0.130 5.763 1.00 98.12 179 ASP A C 1
ATOM 1483 O O . ASP A 1 179 ? -0.439 -0.283 4.607 1.00 98.12 179 ASP A O 1
ATOM 1487 N N . SER A 1 180 ? -0.985 1.089 6.286 1.00 97.75 180 SER A N 1
ATOM 1488 C CA . SER A 1 180 ? -0.571 2.304 5.581 1.00 97.75 180 SER A CA 1
ATOM 1489 C C . SER A 1 180 ? 0.947 2.392 5.467 1.00 97.75 180 SER A C 1
ATOM 1491 O O . SER A 1 180 ? 1.448 2.845 4.441 1.00 97.75 180 SER A O 1
ATOM 1493 N N . TRP A 1 181 ? 1.685 1.961 6.492 1.00 97.94 181 TRP A N 1
ATOM 1494 C CA . TRP A 1 181 ? 3.139 1.848 6.433 1.00 97.94 181 TRP A CA 1
ATOM 1495 C C . TRP A 1 181 ? 3.575 0.787 5.421 1.00 97.94 181 TRP A C 1
ATOM 1497 O O . TRP A 1 181 ? 4.366 1.103 4.538 1.00 97.94 181 TRP A O 1
ATOM 1507 N N . LEU A 1 182 ? 2.974 -0.402 5.454 1.00 97.75 182 LEU A N 1
ATOM 1508 C CA . LEU A 1 182 ? 3.285 -1.489 4.525 1.00 97.75 182 LEU A CA 1
ATOM 1509 C C . LEU A 1 182 ? 3.002 -1.094 3.071 1.00 97.75 182 LEU A C 1
ATOM 1511 O O . LEU A 1 182 ? 3.818 -1.352 2.194 1.00 97.75 182 LEU A O 1
ATOM 1515 N N . ARG A 1 183 ? 1.890 -0.396 2.805 1.00 97.56 183 ARG A N 1
ATOM 1516 C CA . ARG A 1 183 ? 1.595 0.143 1.466 1.00 97.56 183 ARG A CA 1
ATOM 1517 C C . ARG A 1 183 ? 2.608 1.186 1.008 1.00 97.56 183 ARG A C 1
ATOM 1519 O O . ARG A 1 183 ? 2.967 1.188 -0.165 1.00 97.56 183 ARG A O 1
ATOM 1526 N N . ARG A 1 184 ? 3.049 2.077 1.903 1.00 96.88 184 ARG A N 1
ATOM 1527 C CA . ARG A 1 184 ? 4.092 3.063 1.580 1.00 96.88 184 ARG A CA 1
ATOM 1528 C C . ARG A 1 184 ? 5.403 2.370 1.240 1.00 96.88 184 ARG A C 1
ATOM 1530 O O . ARG A 1 184 ? 5.990 2.696 0.218 1.00 96.88 184 ARG A O 1
ATOM 1537 N N . GLU A 1 185 ? 5.802 1.394 2.043 1.00 96.62 185 GLU A N 1
ATOM 1538 C CA . GLU A 1 185 ? 7.030 0.631 1.822 1.00 96.62 185 GLU A CA 1
ATOM 1539 C C . GLU A 1 185 ? 6.974 -0.153 0.506 1.00 96.62 185 GLU A C 1
ATOM 1541 O O . GLU A 1 185 ? 7.869 -0.057 -0.327 1.00 96.62 185 GLU A O 1
ATOM 1546 N N . GLN A 1 186 ? 5.860 -0.842 0.248 1.00 96.44 186 GLN A N 1
ATOM 1547 C CA . GLN A 1 186 ? 5.661 -1.570 -1.001 1.00 96.44 186 GLN A CA 1
ATOM 1548 C C . GLN A 1 186 ? 5.695 -0.644 -2.225 1.00 96.44 186 GLN A C 1
ATOM 1550 O O . GLN A 1 186 ? 6.206 -1.035 -3.272 1.00 96.44 186 GLN A O 1
ATOM 1555 N N . ALA A 1 187 ? 5.165 0.577 -2.108 1.00 96.38 187 ALA A N 1
ATOM 1556 C CA . ALA A 1 187 ? 5.218 1.564 -3.182 1.00 96.38 187 ALA A CA 1
ATOM 1557 C C . ALA A 1 187 ? 6.649 2.057 -3.452 1.00 96.38 187 ALA A C 1
ATOM 1559 O O . ALA A 1 187 ? 6.989 2.292 -4.609 1.00 96.38 187 ALA A O 1
ATOM 1560 N N . VAL A 1 188 ? 7.487 2.189 -2.416 1.00 95.31 188 VAL A N 1
ATOM 1561 C CA . VAL A 1 188 ? 8.916 2.506 -2.577 1.00 95.31 188 VAL A CA 1
ATOM 1562 C C . VAL A 1 188 ? 9.624 1.369 -3.310 1.00 95.31 188 VAL A C 1
ATOM 1564 O O . VAL A 1 188 ? 10.243 1.621 -4.339 1.00 95.31 188 VAL A O 1
ATOM 1567 N N . ILE A 1 189 ? 9.443 0.123 -2.861 1.00 95.12 189 ILE A N 1
ATOM 1568 C CA . ILE A 1 189 ? 10.056 -1.061 -3.486 1.00 95.12 189 ILE A CA 1
ATOM 1569 C C . ILE A 1 189 ? 9.628 -1.206 -4.952 1.00 95.12 189 ILE A C 1
ATOM 1571 O O . ILE A 1 189 ? 10.454 -1.465 -5.825 1.00 95.12 189 ILE A O 1
ATOM 1575 N N . GLU A 1 190 ? 8.337 -1.045 -5.251 1.00 95.75 190 GLU A N 1
ATOM 1576 C CA . GLU A 1 190 ? 7.841 -1.163 -6.625 1.00 95.75 190 GLU A CA 1
ATOM 1577 C C . GLU A 1 190 ? 8.384 -0.041 -7.516 1.00 95.75 190 GLU A C 1
ATOM 1579 O O . GLU A 1 190 ? 8.734 -0.290 -8.667 1.00 95.75 190 GLU A O 1
ATOM 1584 N N . LYS A 1 191 ? 8.524 1.177 -6.981 1.00 93.31 191 LYS A N 1
ATOM 1585 C CA . LYS A 1 191 ? 9.150 2.282 -7.707 1.00 93.31 191 LYS A CA 1
ATOM 1586 C C . LYS A 1 191 ? 10.629 2.006 -7.986 1.00 93.31 191 LYS A C 1
ATOM 1588 O O . LYS A 1 191 ? 11.057 2.167 -9.121 1.00 93.31 191 LYS A O 1
ATOM 1593 N N . GLU A 1 192 ? 11.389 1.539 -6.999 1.00 92.88 192 GLU A N 1
ATOM 1594 C CA . GLU A 1 192 ? 12.797 1.158 -7.193 1.00 92.88 192 GLU A CA 1
ATOM 1595 C C . GLU A 1 192 ? 12.944 0.050 -8.239 1.00 92.88 192 GLU A C 1
ATOM 1597 O O . GLU A 1 192 ? 13.831 0.096 -9.089 1.00 92.88 192 GLU A O 1
ATOM 1602 N N . LYS A 1 193 ? 12.038 -0.931 -8.229 1.00 95.25 193 LYS A N 1
ATOM 1603 C CA . LYS A 1 193 ? 12.000 -1.993 -9.235 1.00 95.25 193 LYS A CA 1
ATOM 1604 C C . LYS A 1 193 ? 11.698 -1.453 -10.635 1.00 95.25 193 LYS A C 1
ATOM 1606 O O . LYS A 1 193 ? 12.301 -1.916 -11.601 1.00 95.25 193 LYS A O 1
ATOM 1611 N N . GLN A 1 194 ? 10.770 -0.504 -10.757 1.00 92.25 194 GLN A N 1
ATOM 1612 C CA . GLN A 1 194 ? 10.471 0.163 -12.026 1.00 92.25 194 GLN A CA 1
ATOM 1613 C C . GLN A 1 194 ? 11.673 0.968 -12.526 1.00 92.25 194 GLN A C 1
ATOM 1615 O O . GLN A 1 194 ? 12.054 0.809 -13.684 1.00 92.25 194 GLN A O 1
ATOM 1620 N N . ASP A 1 195 ? 12.312 1.747 -11.655 1.00 88.75 195 ASP A N 1
ATOM 1621 C CA . ASP A 1 195 ? 13.504 2.535 -11.985 1.00 88.75 195 ASP A CA 1
ATOM 1622 C C . ASP A 1 195 ? 14.671 1.624 -12.425 1.00 88.75 195 ASP A C 1
ATOM 1624 O O . ASP A 1 195 ? 15.342 1.896 -13.422 1.00 88.75 195 ASP A O 1
ATOM 1628 N N . GLU A 1 196 ? 14.875 0.487 -11.754 1.00 88.31 196 GLU A N 1
ATOM 1629 C CA . GLU A 1 196 ? 15.890 -0.504 -12.134 1.00 88.31 196 GLU A CA 1
ATOM 1630 C C . GLU A 1 196 ? 15.577 -1.187 -13.474 1.00 88.31 196 GLU A C 1
ATOM 1632 O O . GLU A 1 196 ? 16.486 -1.447 -14.264 1.00 88.31 196 GLU A O 1
ATOM 1637 N N . ASN A 1 197 ? 14.306 -1.477 -13.765 1.00 92.44 197 ASN A N 1
ATOM 1638 C CA . ASN A 1 197 ? 13.912 -2.019 -15.067 1.00 92.44 197 ASN A CA 1
ATOM 1639 C C . ASN A 1 197 ? 14.160 -1.004 -16.189 1.00 92.44 197 ASN A C 1
ATOM 1641 O O . ASN A 1 197 ? 14.746 -1.367 -17.204 1.00 92.44 197 ASN A O 1
ATOM 1645 N N . LEU A 1 198 ? 13.814 0.269 -15.977 1.00 89.06 198 LEU A N 1
ATOM 1646 C CA . LEU A 1 198 ? 14.113 1.340 -16.931 1.00 89.06 198 LEU A CA 1
ATOM 1647 C C . LEU A 1 198 ? 15.620 1.475 -17.177 1.00 89.06 198 LEU A C 1
ATOM 1649 O O . LEU A 1 198 ? 16.047 1.673 -18.315 1.00 89.06 198 LEU A O 1
ATOM 1653 N N . ARG A 1 199 ? 16.442 1.315 -16.131 1.00 88.12 199 ARG A N 1
ATOM 1654 C CA . ARG A 1 199 ? 17.905 1.305 -16.260 1.00 88.12 199 ARG A CA 1
ATOM 1655 C C . ARG A 1 199 ? 18.391 0.151 -17.135 1.00 88.12 199 ARG A C 1
ATOM 1657 O O . ARG A 1 199 ? 19.207 0.371 -18.027 1.00 88.12 199 ARG A O 1
ATOM 1664 N N . LYS A 1 200 ? 17.866 -1.057 -16.920 1.00 90.94 200 LYS A N 1
ATOM 1665 C CA . LYS A 1 200 ? 18.197 -2.232 -17.743 1.00 90.94 200 LYS A CA 1
ATOM 1666 C C . LYS A 1 200 ? 17.773 -2.051 -19.195 1.00 90.94 200 LYS A C 1
ATOM 1668 O O . LYS A 1 200 ? 18.549 -2.392 -20.084 1.00 90.94 200 LYS A O 1
ATOM 1673 N N . ASP A 1 201 ? 16.594 -1.488 -19.437 1.00 91.56 201 ASP A N 1
ATOM 1674 C CA . ASP A 1 201 ? 16.113 -1.205 -20.790 1.00 91.56 201 ASP A CA 1
ATOM 1675 C C . ASP A 1 201 ? 17.016 -0.181 -21.492 1.00 91.56 201 ASP A C 1
ATOM 1677 O O . ASP A 1 201 ? 17.390 -0.367 -22.652 1.00 91.56 201 ASP A O 1
ATOM 1681 N N . ALA A 1 202 ? 17.450 0.862 -20.779 1.00 89.62 202 ALA A N 1
ATOM 1682 C CA . ALA A 1 202 ? 18.395 1.839 -21.309 1.00 89.62 202 ALA A CA 1
ATOM 1683 C C . ALA A 1 202 ? 19.773 1.222 -21.621 1.00 89.62 202 ALA A C 1
ATOM 1685 O O . ALA A 1 202 ? 20.344 1.493 -22.681 1.00 89.62 202 ALA A O 1
ATOM 1686 N N . ASP A 1 203 ? 20.296 0.365 -20.739 1.00 90.81 203 ASP A N 1
ATOM 1687 C CA . ASP A 1 203 ? 21.556 -0.355 -20.959 1.00 90.81 203 ASP A CA 1
ATOM 1688 C C . ASP A 1 203 ? 21.457 -1.337 -22.137 1.00 90.81 203 ASP A C 1
ATOM 1690 O O . ASP A 1 203 ? 22.394 -1.445 -22.935 1.00 90.81 203 ASP A O 1
ATOM 1694 N N . MET A 1 204 ? 20.314 -2.009 -22.292 1.00 94.81 204 MET A N 1
ATOM 1695 C CA . MET A 1 204 ? 20.024 -2.888 -23.425 1.00 94.81 204 MET A CA 1
ATOM 1696 C C . MET A 1 204 ? 20.057 -2.107 -24.742 1.00 94.81 204 MET A C 1
ATOM 1698 O O . MET A 1 204 ? 20.817 -2.474 -25.640 1.00 94.81 204 MET A O 1
ATOM 1702 N N . ILE A 1 205 ? 19.347 -0.977 -24.827 1.00 94.19 205 ILE A N 1
ATOM 1703 C CA . ILE A 1 205 ? 19.353 -0.101 -26.012 1.00 94.19 205 ILE A CA 1
ATOM 1704 C C . ILE A 1 205 ? 20.772 0.403 -26.314 1.00 94.19 205 ILE A C 1
ATOM 1706 O O . ILE A 1 205 ? 21.220 0.357 -27.461 1.00 94.19 205 ILE A O 1
ATOM 1710 N N . LEU A 1 206 ? 21.524 0.835 -25.296 1.00 93.62 206 LEU A N 1
ATOM 1711 C CA . LEU A 1 206 ? 22.923 1.235 -25.470 1.00 93.62 206 LEU A CA 1
ATOM 1712 C C . LEU A 1 206 ? 23.793 0.101 -26.019 1.00 93.62 206 LEU A C 1
ATOM 1714 O O . LEU A 1 206 ? 24.680 0.348 -26.843 1.00 93.62 206 LEU A O 1
ATOM 1718 N N . SER A 1 207 ? 23.586 -1.126 -25.543 1.00 95.75 207 SER A N 1
ATOM 1719 C CA . SER A 1 207 ? 24.325 -2.295 -26.015 1.00 95.75 207 SER A CA 1
ATOM 1720 C C . SER A 1 207 ? 24.015 -2.594 -27.483 1.00 95.75 207 SER A C 1
ATOM 1722 O O . SER A 1 207 ? 24.940 -2.823 -28.264 1.00 95.75 207 SER A O 1
ATOM 1724 N N . ASP A 1 208 ? 22.753 -2.461 -27.891 1.00 96.62 208 ASP A N 1
ATOM 1725 C CA . ASP A 1 208 ? 22.323 -2.647 -29.275 1.00 96.62 208 ASP A CA 1
ATOM 1726 C C . ASP A 1 208 ? 22.931 -1.594 -30.202 1.00 96.62 208 ASP A C 1
ATOM 1728 O O . ASP A 1 208 ? 23.455 -1.936 -31.265 1.00 96.62 208 ASP A O 1
ATOM 1732 N N . VAL A 1 209 ? 22.936 -0.319 -29.798 1.00 96.50 209 VAL A N 1
ATOM 1733 C CA . VAL A 1 209 ? 23.579 0.761 -30.569 1.00 96.50 209 VAL A CA 1
ATOM 1734 C C . VAL A 1 209 ? 25.086 0.513 -30.697 1.00 96.50 209 VAL A C 1
ATOM 1736 O O . VAL A 1 209 ? 25.646 0.653 -31.787 1.00 96.50 209 VAL A O 1
ATOM 1739 N N . ARG A 1 210 ? 25.759 0.063 -29.627 1.00 95.12 210 ARG A N 1
ATOM 1740 C CA . ARG A 1 210 ? 27.186 -0.313 -29.684 1.00 95.12 210 ARG A CA 1
ATOM 1741 C C . ARG A 1 210 ? 27.440 -1.487 -30.621 1.00 95.12 210 ARG A C 1
ATOM 1743 O O . ARG A 1 210 ? 28.427 -1.466 -31.355 1.00 95.12 210 ARG A O 1
ATOM 1750 N N . ASN A 1 211 ? 26.568 -2.490 -30.614 1.00 97.06 211 ASN A N 1
ATOM 1751 C CA . ASN A 1 211 ? 26.674 -3.644 -31.502 1.00 97.06 211 ASN A CA 1
ATOM 1752 C C . ASN A 1 211 ? 26.502 -3.225 -32.966 1.00 97.06 211 ASN A C 1
ATOM 1754 O O . ASN A 1 211 ? 27.377 -3.518 -33.779 1.00 97.06 211 ASN A O 1
ATOM 1758 N N . LYS A 1 212 ? 25.467 -2.435 -33.280 1.00 96.44 212 LYS A N 1
ATOM 1759 C CA . LYS A 1 212 ? 25.234 -1.876 -34.625 1.00 96.44 212 LYS A CA 1
ATOM 1760 C C . LYS A 1 212 ? 26.421 -1.052 -35.124 1.00 96.44 212 LYS A C 1
ATOM 1762 O O . LYS A 1 212 ? 26.864 -1.213 -36.261 1.00 96.44 212 LYS A O 1
ATOM 1767 N N . ARG A 1 213 ? 26.994 -0.219 -34.253 1.00 95.38 213 ARG A N 1
ATOM 1768 C CA . ARG A 1 213 ? 28.201 0.556 -34.553 1.00 95.38 213 ARG A CA 1
ATOM 1769 C C . ARG A 1 213 ? 29.412 -0.338 -34.828 1.00 95.38 213 ARG A C 1
ATOM 1771 O O . ARG A 1 213 ? 30.152 -0.114 -35.784 1.00 95.38 213 ARG A O 1
ATOM 1778 N N . ASN A 1 214 ? 29.623 -1.358 -33.999 1.00 96.56 214 ASN A N 1
ATOM 1779 C CA . ASN A 1 214 ? 30.705 -2.319 -34.199 1.00 96.56 214 ASN A CA 1
ATOM 1780 C C . ASN A 1 214 ? 30.543 -3.077 -35.519 1.00 96.56 214 ASN A C 1
ATOM 1782 O O . ASN A 1 214 ? 31.536 -3.298 -36.207 1.00 96.56 214 ASN A O 1
ATOM 1786 N N . ASP A 1 215 ? 29.321 -3.436 -35.899 1.00 96.62 215 ASP A N 1
ATOM 1787 C CA . ASP A 1 215 ? 29.056 -4.095 -37.174 1.00 96.62 215 ASP A CA 1
ATOM 1788 C C . ASP A 1 215 ? 29.346 -3.173 -38.363 1.00 96.62 215 ASP A C 1
ATOM 1790 O O . ASP A 1 215 ? 30.038 -3.596 -39.289 1.00 96.62 215 ASP A O 1
ATOM 1794 N N . ALA A 1 216 ? 28.960 -1.893 -38.304 1.00 96.62 216 ALA A N 1
ATOM 1795 C CA . ALA A 1 216 ? 29.341 -0.913 -39.326 1.00 96.62 216 ALA A CA 1
ATOM 1796 C C . ALA A 1 216 ? 30.869 -0.818 -39.495 1.00 96.62 216 ALA A C 1
ATOM 1798 O O . ALA A 1 216 ? 31.382 -0.876 -40.615 1.00 96.62 216 ALA A O 1
ATOM 1799 N N . LYS A 1 217 ? 31.621 -0.779 -38.387 1.00 95.19 217 LYS A N 1
ATOM 1800 C CA . LYS A 1 217 ? 33.095 -0.793 -38.416 1.00 95.19 217 LYS A CA 1
ATOM 1801 C C . LYS A 1 217 ? 33.670 -2.086 -38.987 1.00 95.19 217 LYS A C 1
ATOM 1803 O O . LYS A 1 217 ? 34.633 -2.028 -39.749 1.00 95.19 217 LYS A O 1
ATOM 1808 N N . LYS A 1 218 ? 33.094 -3.248 -38.657 1.00 97.12 218 LYS A N 1
ATOM 1809 C CA . LYS A 1 218 ? 33.511 -4.535 -39.241 1.00 97.12 218 LYS A CA 1
ATOM 1810 C C . LYS A 1 218 ? 33.335 -4.527 -40.759 1.00 97.12 218 LYS A C 1
ATOM 1812 O O . LYS A 1 218 ? 34.254 -4.930 -41.465 1.00 97.12 218 LYS A O 1
ATOM 1817 N N . TYR A 1 219 ? 32.201 -4.043 -41.268 1.00 95.94 219 TYR A N 1
ATOM 1818 C CA . TYR A 1 219 ? 31.970 -3.963 -42.712 1.00 95.94 219 TYR A CA 1
ATOM 1819 C C . TYR A 1 219 ? 32.908 -2.970 -43.403 1.00 95.94 219 TYR A C 1
ATOM 1821 O O . TYR A 1 219 ? 33.422 -3.287 -44.474 1.00 95.94 219 TYR A O 1
ATOM 1829 N N . LEU A 1 220 ? 33.217 -1.827 -42.779 1.00 96.38 220 LEU A N 1
ATOM 1830 C CA . LEU A 1 220 ? 34.232 -0.897 -43.291 1.00 96.38 220 LEU A CA 1
ATOM 1831 C C . LEU A 1 220 ? 35.613 -1.552 -43.406 1.00 96.38 220 LEU A C 1
ATOM 1833 O O . LEU A 1 220 ? 36.261 -1.432 -44.445 1.00 96.38 220 LEU A O 1
ATOM 1837 N N . LEU A 1 221 ? 36.037 -2.298 -42.380 1.00 97.06 221 LEU A N 1
ATOM 1838 C CA . LEU A 1 221 ? 37.294 -3.051 -42.418 1.00 97.06 221 LEU A CA 1
ATOM 1839 C C . LEU A 1 221 ? 37.288 -4.095 -43.543 1.00 97.06 221 LEU A C 1
ATOM 1841 O O . LEU A 1 221 ? 38.243 -4.171 -44.311 1.00 97.06 221 LEU A O 1
ATOM 1845 N N . ILE A 1 222 ? 36.201 -4.857 -43.699 1.00 96.88 222 ILE A N 1
ATOM 1846 C CA . ILE A 1 222 ? 36.073 -5.848 -44.780 1.00 96.88 222 ILE A CA 1
ATOM 1847 C C . ILE A 1 222 ? 36.170 -5.179 -46.159 1.00 96.88 222 ILE A C 1
ATOM 1849 O O . ILE A 1 222 ? 36.878 -5.679 -47.031 1.00 96.88 222 ILE A O 1
ATOM 1853 N N . LEU A 1 223 ? 35.494 -4.047 -46.373 1.00 95.75 223 LEU A N 1
ATOM 1854 C CA . LEU A 1 223 ? 35.546 -3.313 -47.643 1.00 95.75 223 LEU A CA 1
ATOM 1855 C C . LEU A 1 223 ? 36.956 -2.787 -47.945 1.00 95.75 223 LEU A C 1
ATOM 1857 O O . LEU A 1 223 ? 37.410 -2.875 -49.091 1.00 95.75 223 LEU A O 1
ATOM 1861 N N . GLN A 1 224 ? 37.672 -2.308 -46.926 1.00 95.25 224 GLN A N 1
ATOM 1862 C CA . GLN A 1 224 ? 39.065 -1.888 -47.054 1.00 95.25 224 GLN A CA 1
ATOM 1863 C C . GLN A 1 224 ? 39.974 -3.064 -47.441 1.00 95.25 224 GLN A C 1
ATOM 1865 O O . GLN A 1 224 ? 40.760 -2.945 -48.383 1.00 95.25 224 GLN A O 1
ATOM 1870 N N . GLU A 1 225 ? 39.823 -4.222 -46.795 1.00 96.44 225 GLU A N 1
ATOM 1871 C CA . GLU A 1 225 ? 40.593 -5.424 -47.134 1.00 96.44 225 GLU A CA 1
ATOM 1872 C C . GLU A 1 225 ? 40.273 -5.957 -48.538 1.00 96.44 225 GLU A C 1
ATOM 1874 O O . GLU A 1 225 ? 41.173 -6.363 -49.276 1.00 96.44 225 GLU A O 1
ATOM 1879 N N . LEU A 1 226 ? 39.012 -5.891 -48.976 1.00 95.56 226 LEU A N 1
ATOM 1880 C CA . LEU A 1 226 ? 38.629 -6.242 -50.348 1.00 95.56 226 LEU A CA 1
ATOM 1881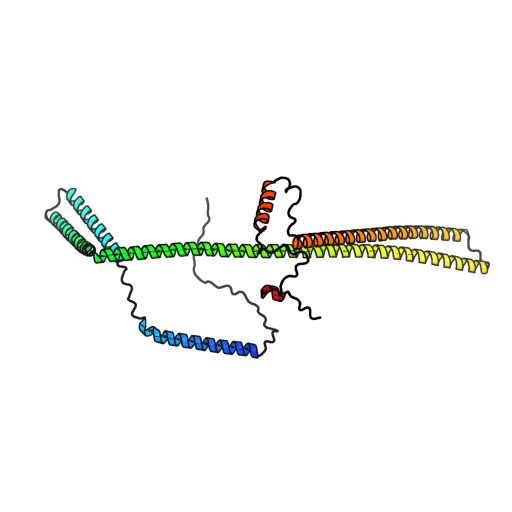 C C . LEU A 1 226 ? 39.280 -5.313 -51.380 1.00 95.56 226 LEU A C 1
ATOM 1883 O O . LEU A 1 226 ? 39.750 -5.784 -52.423 1.00 95.56 226 LEU A O 1
ATOM 1887 N N . LYS A 1 227 ? 39.349 -4.009 -51.088 1.00 93.38 227 LYS A N 1
ATOM 1888 C CA . LYS A 1 227 ? 40.047 -3.025 -51.926 1.00 93.38 227 LYS A CA 1
ATOM 1889 C C . LYS A 1 227 ? 41.548 -3.319 -51.982 1.00 93.38 227 LYS A C 1
ATOM 1891 O O . LYS A 1 227 ? 42.119 -3.355 -53.073 1.00 93.38 227 LYS A O 1
ATOM 1896 N N . ASN A 1 228 ? 42.169 -3.627 -50.844 1.00 94.31 228 ASN A N 1
ATOM 1897 C CA . ASN A 1 228 ? 43.578 -4.024 -50.763 1.00 94.31 228 ASN A CA 1
ATOM 1898 C C . ASN A 1 228 ? 43.858 -5.287 -51.589 1.00 94.31 228 ASN A C 1
ATOM 1900 O O . ASN A 1 228 ? 44.777 -5.303 -52.409 1.00 94.31 228 ASN A O 1
ATOM 1904 N N . LEU A 1 229 ? 43.030 -6.325 -51.442 1.00 94.19 229 LEU A N 1
ATOM 1905 C CA . LEU A 1 229 ? 43.166 -7.578 -52.182 1.00 94.19 229 LEU A CA 1
ATOM 1906 C C . LEU A 1 229 ? 43.018 -7.372 -53.695 1.00 94.19 229 LEU A C 1
ATOM 1908 O O . LEU A 1 229 ? 43.788 -7.939 -54.476 1.00 94.19 229 LEU A O 1
ATOM 1912 N N . ARG A 1 230 ? 42.049 -6.552 -54.124 1.00 90.06 230 ARG A N 1
ATOM 1913 C CA . ARG A 1 230 ? 41.882 -6.166 -55.533 1.00 90.06 230 ARG A CA 1
ATOM 1914 C C . ARG A 1 230 ? 43.138 -5.461 -56.046 1.00 90.06 230 ARG A C 1
ATOM 1916 O O . ARG A 1 230 ? 43.652 -5.861 -57.087 1.00 90.06 230 ARG A O 1
ATOM 1923 N N . ASN A 1 231 ? 43.671 -4.494 -55.299 1.00 90.19 231 ASN A N 1
ATOM 1924 C CA . ASN A 1 231 ? 44.887 -3.764 -55.666 1.00 90.19 231 ASN A CA 1
ATOM 1925 C C . ASN A 1 231 ? 46.092 -4.706 -55.816 1.00 90.19 231 ASN A C 1
ATOM 1927 O O . ASN A 1 231 ? 46.779 -4.665 -56.838 1.00 90.19 231 ASN A O 1
ATOM 1931 N N . VAL A 1 232 ? 46.300 -5.623 -54.866 1.00 92.06 232 VAL A N 1
ATOM 1932 C CA . VAL A 1 232 ? 47.358 -6.646 -54.940 1.00 92.06 232 VAL A CA 1
ATOM 1933 C C . VAL A 1 232 ? 47.192 -7.521 -56.184 1.00 92.06 232 VAL A C 1
ATOM 1935 O O . VAL A 1 232 ? 48.145 -7.677 -56.948 1.00 92.06 232 VAL A O 1
ATOM 1938 N N . LYS A 1 233 ? 45.982 -8.030 -56.455 1.00 89.25 233 LYS A N 1
ATOM 1939 C CA . LYS A 1 233 ? 45.705 -8.822 -57.668 1.00 89.25 233 LYS A CA 1
ATOM 1940 C C . LYS A 1 233 ? 45.987 -8.031 -58.944 1.00 89.25 233 LYS A C 1
ATOM 1942 O O . LYS A 1 233 ? 46.591 -8.572 -59.867 1.00 89.25 233 LYS A O 1
ATOM 1947 N N . THR A 1 234 ? 45.607 -6.753 -58.987 1.00 88.25 234 THR A N 1
ATOM 1948 C CA . THR A 1 234 ? 45.883 -5.906 -60.154 1.00 88.25 234 THR A CA 1
ATOM 1949 C C . THR A 1 234 ? 47.369 -5.640 -60.356 1.00 88.25 234 THR A C 1
ATOM 1951 O O . THR A 1 234 ? 47.835 -5.661 -61.492 1.00 88.25 234 THR A O 1
ATOM 1954 N N . ASN A 1 235 ? 48.131 -5.455 -59.278 1.00 87.44 235 ASN A N 1
ATOM 1955 C CA . ASN A 1 235 ? 49.575 -5.251 -59.349 1.00 87.44 235 ASN A CA 1
ATOM 1956 C C . ASN A 1 235 ? 50.306 -6.524 -59.795 1.00 87.44 235 ASN A C 1
ATOM 1958 O O . ASN A 1 235 ? 51.219 -6.438 -60.611 1.00 87.44 235 ASN A O 1
ATOM 1962 N N . ILE A 1 236 ? 49.874 -7.702 -59.330 1.00 89.00 236 ILE A N 1
ATOM 1963 C CA . ILE A 1 236 ? 50.431 -8.995 -59.761 1.00 89.00 236 ILE A CA 1
ATOM 1964 C C . ILE A 1 236 ? 50.166 -9.238 -61.253 1.00 89.00 236 ILE A C 1
ATOM 1966 O O . ILE A 1 236 ? 51.083 -9.625 -61.971 1.00 89.00 236 ILE A O 1
ATOM 1970 N N . ALA A 1 237 ? 48.944 -8.993 -61.735 1.00 86.25 237 ALA A N 1
ATOM 1971 C CA . ALA A 1 237 ? 48.615 -9.145 -63.155 1.00 86.25 237 ALA A CA 1
ATOM 1972 C C . ALA A 1 237 ? 49.432 -8.183 -64.035 1.00 86.25 237 ALA A C 1
ATOM 1974 O O . ALA A 1 237 ? 50.044 -8.613 -65.011 1.00 86.25 237 ALA A O 1
ATOM 1975 N N . LYS A 1 238 ? 49.553 -6.911 -63.623 1.00 85.81 238 LYS A N 1
ATOM 1976 C CA . LYS A 1 238 ? 50.417 -5.926 -64.294 1.00 85.81 238 LYS A CA 1
ATOM 1977 C C . LYS A 1 238 ? 51.881 -6.370 -64.334 1.00 85.81 238 LYS A C 1
ATOM 1979 O O . LYS A 1 238 ? 52.515 -6.249 -65.376 1.00 85.81 238 LYS A O 1
ATOM 1984 N N . ALA A 1 239 ? 52.408 -6.922 -63.239 1.00 85.25 239 ALA A N 1
ATOM 1985 C CA . ALA A 1 239 ? 53.775 -7.445 -63.181 1.00 85.25 239 ALA A CA 1
ATOM 1986 C C . ALA A 1 239 ? 53.997 -8.663 -64.099 1.00 85.25 239 ALA A C 1
ATOM 1988 O O . ALA A 1 239 ? 55.117 -8.895 -64.544 1.00 85.25 239 ALA A O 1
ATOM 1989 N N . ARG A 1 240 ? 52.937 -9.420 -64.414 1.00 88.56 240 ARG A N 1
ATOM 1990 C CA . ARG A 1 240 ? 52.945 -10.530 -65.385 1.00 88.56 240 ARG A CA 1
ATOM 1991 C C . ARG A 1 240 ? 52.717 -10.082 -66.835 1.00 88.56 240 ARG A C 1
ATOM 1993 O O . ARG A 1 240 ? 52.771 -10.918 -67.730 1.00 88.56 240 ARG A O 1
ATOM 2000 N N . GLY A 1 241 ? 52.460 -8.793 -67.076 1.00 80.81 241 GLY A N 1
ATOM 2001 C CA . GLY A 1 241 ? 52.121 -8.257 -68.399 1.00 80.81 241 GLY A CA 1
ATOM 2002 C C . GLY A 1 241 ? 50.663 -8.484 -68.825 1.00 80.81 241 GLY A C 1
ATOM 2003 O O . GLY A 1 241 ? 50.311 -8.198 -69.967 1.00 80.81 241 GLY A O 1
ATOM 2004 N N . GLU A 1 242 ? 49.802 -8.972 -67.927 1.00 82.62 242 GLU A N 1
ATOM 2005 C CA . GLU A 1 242 ? 48.371 -9.161 -68.177 1.00 82.62 242 GLU A CA 1
ATOM 2006 C C . GLU A 1 242 ? 47.610 -7.843 -67.948 1.00 82.62 242 GLU A C 1
ATOM 2008 O O . GLU A 1 242 ? 47.678 -7.235 -66.875 1.00 82.62 242 GLU A O 1
ATOM 2013 N N . MET A 1 243 ? 46.845 -7.396 -68.949 1.00 70.88 243 MET A N 1
ATOM 2014 C CA . MET A 1 243 ? 46.019 -6.190 -68.846 1.00 70.88 243 MET A CA 1
ATOM 2015 C C . MET A 1 243 ? 44.627 -6.532 -68.307 1.00 70.88 243 MET A C 1
ATOM 2017 O O . MET A 1 243 ? 43.782 -7.075 -69.016 1.00 70.88 243 MET A O 1
ATOM 2021 N N . ILE A 1 244 ? 44.360 -6.173 -67.051 1.00 74.75 244 ILE A N 1
ATOM 2022 C CA . ILE A 1 244 ? 42.996 -6.177 -66.507 1.00 74.75 244 ILE A CA 1
ATOM 2023 C C . ILE A 1 244 ? 42.252 -4.957 -67.055 1.00 74.75 244 ILE A C 1
ATOM 2025 O O . ILE A 1 244 ? 42.795 -3.852 -67.063 1.00 74.75 244 ILE A O 1
ATOM 2029 N N . SER A 1 245 ? 40.995 -5.147 -67.472 1.00 82.81 245 SER A N 1
ATOM 2030 C CA . SER A 1 245 ? 40.127 -4.057 -67.936 1.00 82.81 245 SER A CA 1
ATOM 2031 C C . SER A 1 245 ? 40.057 -2.928 -66.901 1.00 82.81 245 SER A C 1
ATOM 2033 O O . SER A 1 245 ? 39.597 -3.122 -65.771 1.00 82.81 245 SER A O 1
ATOM 2035 N N . THR A 1 246 ? 40.505 -1.738 -67.301 1.00 81.31 246 THR A N 1
ATOM 2036 C CA . THR A 1 246 ? 40.489 -0.519 -66.480 1.00 81.31 246 THR A CA 1
ATOM 2037 C C . THR A 1 246 ? 39.065 -0.134 -66.092 1.00 81.31 246 THR A C 1
ATOM 2039 O O . THR A 1 246 ? 38.807 0.122 -64.918 1.00 81.31 246 THR A O 1
ATOM 2042 N N . ALA A 1 247 ? 38.119 -0.245 -67.030 1.00 85.62 247 ALA A N 1
ATOM 2043 C CA . ALA A 1 247 ? 36.697 -0.007 -66.793 1.00 85.62 247 ALA A CA 1
ATOM 2044 C C . ALA A 1 247 ? 36.125 -0.925 -65.697 1.00 85.62 247 ALA A C 1
ATOM 2046 O O . ALA A 1 247 ? 35.405 -0.474 -64.809 1.00 85.62 247 ALA A O 1
ATOM 2047 N N . ALA A 1 248 ? 36.493 -2.213 -65.687 1.00 85.56 248 ALA A N 1
ATOM 2048 C CA . ALA A 1 248 ? 36.050 -3.141 -64.643 1.00 85.56 248 ALA A CA 1
ATOM 2049 C C . ALA A 1 248 ? 36.645 -2.811 -63.261 1.00 85.56 248 ALA A C 1
ATOM 2051 O O . ALA A 1 248 ? 36.046 -3.133 -62.231 1.00 85.56 248 ALA A O 1
ATOM 2052 N N . ASN A 1 249 ? 37.832 -2.199 -63.217 1.00 86.62 249 ASN A N 1
ATOM 2053 C CA . ASN A 1 249 ? 38.459 -1.747 -61.978 1.00 86.62 249 ASN A CA 1
ATOM 2054 C C . ASN A 1 249 ? 37.813 -0.464 -61.441 1.00 86.62 249 ASN A C 1
ATOM 2056 O O . ASN A 1 249 ? 37.567 -0.362 -60.243 1.00 86.62 249 ASN A O 1
ATOM 2060 N N . GLU A 1 250 ? 37.485 0.474 -62.325 1.00 88.44 250 GLU A N 1
ATOM 2061 C CA . GLU A 1 250 ? 36.757 1.698 -61.983 1.00 88.44 250 GLU A CA 1
ATOM 2062 C C . GLU A 1 250 ? 35.354 1.391 -61.458 1.00 88.44 250 GLU A C 1
ATOM 2064 O O . GLU A 1 250 ? 34.973 1.900 -60.409 1.00 88.44 250 GLU A O 1
ATOM 2069 N N . VAL A 1 251 ? 34.610 0.492 -62.112 1.00 92.12 251 VAL A N 1
ATOM 2070 C CA . VAL A 1 251 ? 33.287 0.055 -61.631 1.00 92.12 251 VAL A CA 1
ATOM 2071 C C . VAL A 1 251 ? 33.385 -0.587 -60.244 1.00 92.12 251 VAL A C 1
ATOM 2073 O O . VAL A 1 251 ? 32.577 -0.274 -59.372 1.00 92.12 251 VAL A O 1
ATOM 2076 N N . PHE A 1 252 ? 34.388 -1.440 -60.004 1.00 92.75 252 PHE A N 1
ATOM 2077 C CA . PHE A 1 252 ? 34.611 -2.039 -58.685 1.00 92.75 252 PHE A CA 1
ATOM 2078 C C . PHE A 1 252 ? 34.916 -0.984 -57.616 1.00 92.75 252 PHE A C 1
ATOM 2080 O O . PHE A 1 252 ? 34.278 -0.990 -56.566 1.00 92.75 252 PHE A O 1
ATOM 2087 N N . ASN A 1 253 ? 35.852 -0.070 -57.890 1.00 91.75 253 ASN A N 1
ATOM 2088 C CA . ASN A 1 253 ? 36.211 0.993 -56.952 1.00 91.75 253 ASN A CA 1
ATOM 2089 C C . ASN A 1 253 ? 35.010 1.891 -56.652 1.00 91.75 253 ASN A C 1
ATOM 2091 O O . ASN A 1 253 ? 34.718 2.121 -55.488 1.00 91.75 253 ASN A O 1
ATOM 2095 N N . ASN A 1 254 ? 34.239 2.281 -57.670 1.00 94.44 254 ASN A N 1
ATOM 2096 C CA . ASN A 1 254 ? 33.027 3.078 -57.491 1.00 94.44 254 ASN A CA 1
ATOM 2097 C C . ASN A 1 254 ? 31.982 2.375 -56.607 1.00 94.44 254 ASN A C 1
ATOM 2099 O O . ASN A 1 254 ? 31.322 3.030 -55.805 1.00 94.44 254 ASN A O 1
ATOM 2103 N N . ILE A 1 255 ? 31.809 1.053 -56.734 1.00 94.62 255 ILE A N 1
ATOM 2104 C CA . ILE A 1 255 ? 30.887 0.286 -55.878 1.00 94.62 255 ILE A CA 1
ATOM 2105 C C . ILE A 1 255 ? 31.412 0.215 -54.439 1.00 94.62 255 ILE A C 1
ATOM 2107 O O . ILE A 1 255 ? 30.650 0.457 -53.505 1.00 94.62 255 ILE A O 1
ATOM 2111 N N . ILE A 1 256 ? 32.699 -0.091 -54.250 1.00 95.88 256 ILE A N 1
ATOM 2112 C CA . ILE A 1 256 ? 33.320 -0.154 -52.919 1.00 95.88 256 ILE A CA 1
ATOM 2113 C C . ILE A 1 256 ? 33.288 1.208 -52.229 1.00 95.88 256 ILE A C 1
ATOM 2115 O O . ILE A 1 256 ? 32.993 1.265 -51.038 1.00 95.88 256 ILE A O 1
ATOM 2119 N N . ASP A 1 257 ? 33.551 2.290 -52.957 1.00 94.06 257 ASP A N 1
ATOM 2120 C CA . ASP A 1 257 ? 33.562 3.643 -52.409 1.00 94.06 257 ASP A CA 1
ATOM 2121 C C . ASP A 1 257 ? 32.143 4.067 -51.993 1.00 94.06 257 ASP A C 1
ATOM 2123 O O . ASP A 1 257 ? 31.967 4.548 -50.876 1.00 94.06 257 ASP A O 1
ATOM 2127 N N . LYS A 1 258 ? 31.111 3.758 -52.796 1.00 96.31 258 LYS A N 1
ATOM 2128 C CA . LYS A 1 258 ? 29.700 3.966 -52.410 1.00 96.31 258 LYS A CA 1
ATOM 2129 C C . LYS A 1 258 ? 29.301 3.165 -51.168 1.00 96.31 258 LYS A C 1
ATOM 2131 O O . LYS A 1 258 ? 28.672 3.706 -50.264 1.00 96.31 258 LYS A O 1
ATOM 2136 N N . LEU A 1 259 ? 29.660 1.881 -51.103 1.00 96.00 259 LEU A N 1
ATOM 2137 C CA . LEU A 1 259 ? 29.374 1.050 -49.927 1.00 96.00 259 LEU A CA 1
ATOM 2138 C C . LEU A 1 259 ? 30.121 1.565 -48.688 1.00 96.00 259 LEU A C 1
ATOM 2140 O O . LEU A 1 259 ? 29.553 1.614 -47.601 1.00 96.00 259 LEU A O 1
ATOM 2144 N N . SER A 1 260 ? 31.375 1.988 -48.849 1.00 95.50 260 SER A N 1
ATOM 2145 C CA . SER A 1 260 ? 32.177 2.557 -47.762 1.00 95.50 260 SER A CA 1
ATOM 2146 C C . SER A 1 260 ? 31.578 3.870 -47.257 1.00 95.50 260 SER A C 1
ATOM 2148 O O . SER A 1 260 ? 31.540 4.092 -46.049 1.00 95.50 260 SER A O 1
ATOM 2150 N N . GLU A 1 261 ? 31.053 4.715 -48.145 1.00 96.31 261 GLU A N 1
ATOM 2151 C CA . GLU A 1 261 ? 30.343 5.946 -47.783 1.00 96.31 261 GLU A CA 1
ATOM 2152 C C . GLU A 1 261 ? 29.059 5.650 -46.991 1.00 96.31 261 GLU A C 1
ATOM 2154 O O . GLU A 1 261 ? 28.820 6.261 -45.945 1.00 96.31 261 GLU A O 1
ATOM 2159 N N . GLN A 1 262 ? 28.269 4.664 -47.427 1.00 96.19 262 GLN A N 1
ATOM 2160 C CA . GLN A 1 262 ? 27.052 4.243 -46.725 1.00 96.19 262 GLN A CA 1
ATOM 2161 C C . GLN A 1 262 ? 27.357 3.731 -45.312 1.00 96.19 262 GLN A C 1
ATOM 2163 O O . GLN A 1 262 ? 26.756 4.197 -44.343 1.00 96.19 262 GLN A O 1
ATOM 2168 N N . TRP A 1 263 ? 28.327 2.825 -45.164 1.00 96.88 263 TRP A N 1
ATOM 2169 C CA . TRP A 1 263 ? 28.719 2.305 -43.850 1.00 96.88 263 TRP A CA 1
ATOM 2170 C C . TRP A 1 263 ? 29.390 3.358 -42.960 1.00 96.88 263 TRP A C 1
ATOM 2172 O O . TRP A 1 263 ? 29.189 3.339 -41.747 1.00 96.88 263 TRP A O 1
ATOM 2182 N N . SER A 1 264 ? 30.127 4.311 -43.538 1.00 96.31 264 SER A N 1
ATOM 2183 C CA . SER A 1 264 ? 30.696 5.444 -42.790 1.00 96.31 264 SER A CA 1
ATOM 2184 C C . SER A 1 264 ? 29.605 6.384 -42.278 1.00 96.31 264 SER A C 1
ATOM 2186 O O . SER A 1 264 ? 29.687 6.884 -41.156 1.00 96.31 264 SER A O 1
ATOM 2188 N N . THR A 1 265 ? 28.555 6.597 -43.075 1.00 96.69 265 THR A N 1
ATOM 2189 C CA . THR A 1 265 ? 27.385 7.381 -42.665 1.00 96.69 265 THR A CA 1
ATOM 2190 C C . THR A 1 265 ? 26.661 6.700 -41.505 1.00 96.69 265 THR A C 1
ATOM 2192 O O . THR A 1 265 ? 26.390 7.357 -40.501 1.00 96.69 265 THR A O 1
ATOM 2195 N N . LEU A 1 266 ? 26.453 5.381 -41.585 1.00 95.56 266 LEU A N 1
ATOM 2196 C CA . LEU A 1 266 ? 25.857 4.588 -40.506 1.00 95.56 266 LEU A CA 1
ATOM 2197 C C . LEU A 1 266 ? 26.703 4.588 -39.218 1.00 95.56 266 LEU A C 1
ATOM 2199 O O . LEU A 1 266 ? 26.149 4.772 -38.136 1.00 95.56 266 LEU A O 1
ATOM 2203 N N . ASP A 1 267 ? 28.035 4.444 -39.289 1.00 96.25 267 ASP A N 1
ATOM 2204 C CA . ASP A 1 267 ? 28.900 4.552 -38.093 1.00 96.25 267 ASP A CA 1
ATOM 2205 C C . ASP A 1 267 ? 28.809 5.945 -37.452 1.00 96.25 267 ASP A C 1
ATOM 2207 O O . ASP A 1 267 ? 28.748 6.063 -36.225 1.00 96.25 267 ASP A O 1
ATOM 2211 N N . ARG A 1 268 ? 28.738 7.008 -38.266 1.00 96.50 268 ARG A N 1
ATOM 2212 C CA . ARG A 1 268 ? 28.553 8.379 -37.774 1.00 96.50 268 ARG A CA 1
ATOM 2213 C C . ARG A 1 268 ? 27.208 8.544 -37.068 1.00 96.50 268 ARG A C 1
ATOM 2215 O O . ARG A 1 268 ? 27.173 9.120 -35.983 1.00 96.50 268 ARG A O 1
ATOM 2222 N N . GLU A 1 269 ? 26.124 8.049 -37.657 1.00 96.25 269 GLU A N 1
ATOM 2223 C CA . GLU A 1 269 ? 24.779 8.113 -37.073 1.00 96.25 269 GLU A CA 1
ATOM 2224 C C . GLU A 1 269 ? 24.709 7.365 -35.739 1.00 96.25 269 GLU A C 1
ATOM 2226 O O . GLU A 1 269 ? 24.343 7.970 -34.729 1.00 96.25 269 GLU A O 1
ATOM 2231 N N . TYR A 1 270 ? 25.181 6.115 -35.683 1.00 97.31 270 TYR A N 1
ATOM 2232 C CA . TYR A 1 270 ? 25.232 5.354 -34.430 1.00 97.31 270 TYR A CA 1
ATOM 2233 C C . TYR A 1 270 ? 26.179 5.970 -33.397 1.00 97.31 270 TYR A C 1
ATOM 2235 O O . TYR A 1 270 ? 25.929 5.876 -32.197 1.00 97.31 270 TYR A O 1
ATOM 2243 N N . SER A 1 271 ? 27.258 6.633 -33.823 1.00 95.69 271 SER A N 1
ATOM 2244 C CA . SER A 1 271 ? 28.137 7.358 -32.901 1.00 95.69 271 SER A CA 1
ATOM 2245 C C . SER A 1 271 ? 27.443 8.570 -32.278 1.00 95.69 271 SER A C 1
ATOM 2247 O O . SER A 1 271 ? 27.671 8.846 -31.100 1.00 95.69 271 SER A O 1
ATOM 2249 N N . ILE A 1 272 ? 26.629 9.305 -33.041 1.00 95.12 272 ILE A N 1
ATOM 2250 C CA . ILE A 1 272 ? 25.848 10.436 -32.519 1.00 95.12 272 ILE A CA 1
ATOM 2251 C C . ILE A 1 272 ? 24.760 9.922 -31.573 1.00 95.12 272 ILE A C 1
ATOM 2253 O O . ILE A 1 272 ? 24.613 10.457 -30.477 1.00 95.12 272 ILE A O 1
ATOM 2257 N N . GLU A 1 273 ? 24.053 8.855 -31.950 1.00 94.12 273 GLU A N 1
ATOM 2258 C CA . GLU A 1 273 ? 23.034 8.213 -31.114 1.00 94.12 273 GLU A CA 1
ATOM 2259 C C . GLU A 1 273 ? 23.625 7.702 -29.789 1.00 94.12 273 GLU A C 1
ATOM 2261 O O . GLU A 1 273 ? 23.119 8.029 -28.716 1.00 94.12 273 GLU A O 1
ATOM 2266 N N . GLU A 1 274 ? 24.757 6.988 -29.829 1.00 93.69 274 GLU A N 1
ATOM 2267 C CA . GLU A 1 274 ? 25.450 6.502 -28.628 1.00 93.69 274 GLU A CA 1
ATOM 2268 C C . GLU A 1 274 ? 25.874 7.657 -27.705 1.00 93.69 274 GLU A C 1
ATOM 2270 O O . GLU A 1 274 ? 25.758 7.562 -26.480 1.00 93.69 274 GLU A O 1
ATOM 2275 N N . GLN A 1 275 ? 26.388 8.751 -28.275 1.00 93.38 275 GLN A N 1
ATOM 2276 C CA . GLN A 1 275 ? 26.776 9.938 -27.510 1.00 93.38 275 GLN A CA 1
ATOM 2277 C C . GLN A 1 275 ? 25.559 10.642 -26.902 1.00 93.38 275 GLN A C 1
ATOM 2279 O O . GLN A 1 275 ? 25.611 11.013 -25.729 1.00 93.38 275 GLN A O 1
ATOM 2284 N N . GLY A 1 276 ? 24.464 10.768 -27.655 1.00 92.31 276 GLY A N 1
ATOM 2285 C CA . GLY A 1 276 ? 23.203 11.334 -27.180 1.00 92.31 276 GLY A CA 1
ATOM 2286 C C . GLY A 1 276 ? 22.625 10.544 -26.006 1.00 92.31 276 GLY A C 1
ATOM 2287 O O . GLY A 1 276 ? 22.352 11.122 -24.955 1.00 92.31 276 GLY A O 1
ATOM 2288 N N . LEU A 1 277 ? 22.538 9.217 -26.133 1.00 91.25 277 LEU A N 1
ATOM 2289 C CA . LEU A 1 277 ? 22.052 8.334 -25.066 1.00 91.25 277 LEU A CA 1
ATOM 2290 C C . LEU A 1 277 ? 22.946 8.390 -23.817 1.00 91.25 277 LEU A C 1
ATOM 2292 O O . LEU A 1 277 ? 22.444 8.453 -22.695 1.00 91.25 277 LEU A O 1
ATOM 2296 N N . LYS A 1 278 ? 24.275 8.434 -23.985 1.00 91.12 278 LYS A N 1
ATOM 2297 C CA . LYS A 1 278 ? 25.213 8.607 -22.860 1.00 91.12 278 LYS A CA 1
ATOM 2298 C C . LYS A 1 278 ? 25.041 9.946 -22.149 1.00 91.12 278 LYS A C 1
ATOM 2300 O O . LYS A 1 278 ? 25.172 9.984 -20.928 1.00 91.12 278 LYS A O 1
ATOM 2305 N N . LEU A 1 279 ? 24.814 11.034 -22.884 1.00 91.12 279 LEU A N 1
ATOM 2306 C CA . LEU A 1 279 ? 24.573 12.349 -22.287 1.00 91.12 279 LEU A CA 1
ATOM 2307 C C . LEU A 1 279 ? 23.261 12.356 -21.506 1.00 91.12 279 LEU A C 1
ATOM 2309 O O . LEU A 1 279 ? 23.270 12.755 -20.347 1.00 91.12 279 LEU A O 1
ATOM 2313 N N . MET A 1 280 ? 22.184 11.824 -22.088 1.00 86.00 280 MET A N 1
ATOM 2314 C CA . MET A 1 280 ? 20.883 11.710 -21.424 1.00 86.00 280 MET A CA 1
ATOM 2315 C C . MET A 1 280 ? 20.991 10.953 -20.091 1.00 86.00 280 MET A C 1
ATOM 2317 O O . MET A 1 280 ? 20.574 11.462 -19.055 1.00 86.00 280 MET A O 1
ATOM 2321 N N . LEU A 1 281 ? 21.668 9.799 -20.084 1.00 86.88 281 LEU A N 1
ATOM 2322 C CA . LEU A 1 281 ? 21.881 9.007 -18.867 1.00 86.88 281 LEU A CA 1
ATOM 2323 C C . LEU A 1 281 ? 22.751 9.708 -17.817 1.00 86.88 281 LEU A C 1
ATOM 2325 O O . LEU A 1 281 ? 22.551 9.514 -16.617 1.00 86.88 281 LEU A O 1
ATOM 2329 N N . LYS A 1 282 ? 23.741 10.504 -18.235 1.00 87.00 282 LYS A N 1
ATOM 2330 C CA . LYS A 1 282 ? 24.546 11.301 -17.298 1.00 87.00 282 LYS A CA 1
ATOM 2331 C C . LYS A 1 282 ? 23.712 12.406 -16.662 1.00 87.00 282 LYS A C 1
ATOM 2333 O O . LYS A 1 282 ? 23.726 12.527 -15.442 1.00 87.00 282 LYS A O 1
ATOM 2338 N N . THR A 1 283 ? 22.960 13.150 -17.467 1.00 85.62 283 THR A N 1
ATOM 2339 C CA . THR A 1 283 ? 22.099 14.237 -16.989 1.00 85.62 283 THR A CA 1
ATOM 2340 C C . THR A 1 283 ? 21.012 13.720 -16.046 1.00 85.62 283 THR A C 1
ATOM 2342 O O . THR A 1 283 ? 20.777 14.326 -15.002 1.00 85.62 283 THR A O 1
ATOM 2345 N N . ASP A 1 284 ? 20.397 12.572 -16.337 1.00 80.94 284 ASP A N 1
ATOM 2346 C CA . ASP A 1 284 ? 19.413 11.959 -15.437 1.00 80.94 284 ASP A CA 1
ATOM 2347 C C . ASP A 1 284 ? 20.036 11.528 -14.102 1.00 80.94 284 ASP A C 1
ATOM 2349 O O . ASP A 1 284 ? 19.479 11.820 -13.041 1.00 80.94 284 ASP A O 1
ATOM 2353 N N . ASN A 1 285 ? 21.226 10.919 -14.122 1.00 81.50 285 ASN A N 1
ATOM 2354 C CA . ASN A 1 285 ? 21.953 10.571 -12.897 1.00 81.50 285 ASN A CA 1
ATOM 2355 C C . ASN A 1 285 ? 22.356 11.807 -12.076 1.00 81.50 285 ASN A C 1
ATOM 2357 O O . ASN A 1 285 ? 22.204 11.810 -10.855 1.00 81.50 285 ASN A O 1
ATOM 2361 N N . GLU A 1 286 ? 22.841 12.869 -12.716 1.00 82.19 286 GLU A N 1
ATOM 2362 C CA . GLU A 1 286 ? 23.186 14.130 -12.048 1.00 82.19 286 GLU A CA 1
ATOM 2363 C C . GLU A 1 286 ? 21.953 14.775 -11.401 1.00 82.19 286 GLU A C 1
ATOM 2365 O O . GLU A 1 286 ? 21.992 15.140 -10.224 1.00 82.19 286 GLU A O 1
ATOM 2370 N N . ASN A 1 287 ? 20.823 14.810 -12.112 1.00 78.25 287 ASN A N 1
ATOM 2371 C CA . ASN A 1 287 ? 19.545 15.287 -11.585 1.00 78.25 287 ASN A CA 1
ATOM 2372 C C . ASN A 1 287 ? 19.063 14.460 -10.380 1.00 78.25 287 ASN A C 1
ATOM 2374 O O . ASN A 1 287 ? 18.507 15.017 -9.429 1.00 78.25 287 ASN A O 1
ATOM 2378 N N . LEU A 1 288 ? 19.260 13.137 -10.396 1.00 77.88 288 LEU A N 1
ATOM 2379 C CA . LEU A 1 288 ? 18.949 12.266 -9.258 1.00 77.88 288 LEU A CA 1
ATOM 2380 C C . LEU A 1 288 ? 19.848 12.572 -8.057 1.00 77.88 288 LEU A C 1
ATOM 2382 O O . LEU A 1 288 ? 19.339 12.741 -6.948 1.00 77.88 288 LEU A O 1
ATOM 2386 N N . ILE A 1 289 ? 21.157 12.712 -8.274 1.00 77.75 289 ILE A N 1
ATOM 2387 C CA . ILE A 1 289 ? 22.125 13.056 -7.225 1.00 77.75 289 ILE A CA 1
ATOM 2388 C C . ILE A 1 289 ? 21.798 14.424 -6.618 1.00 77.75 289 ILE A C 1
ATOM 2390 O O . ILE A 1 289 ? 21.833 14.581 -5.397 1.00 77.75 289 ILE A O 1
ATOM 2394 N N . GLU A 1 290 ? 21.445 15.420 -7.430 1.00 78.00 290 GLU A N 1
ATOM 2395 C CA . GLU A 1 290 ? 21.029 16.732 -6.932 1.00 78.00 290 GLU A CA 1
ATOM 2396 C C . GLU A 1 290 ? 19.741 16.668 -6.111 1.00 78.00 290 GLU A C 1
ATOM 2398 O O . GLU A 1 290 ? 19.668 17.284 -5.045 1.00 78.00 290 GLU A O 1
ATOM 2403 N N . LYS A 1 291 ? 18.730 15.919 -6.567 1.00 77.69 291 LYS A N 1
ATOM 2404 C CA . LYS A 1 291 ? 17.482 15.720 -5.812 1.00 77.69 291 LYS A CA 1
ATOM 2405 C C . LYS A 1 291 ? 17.743 15.024 -4.479 1.00 77.69 291 LYS A C 1
ATOM 2407 O O . LYS A 1 291 ? 17.222 15.467 -3.459 1.00 77.69 291 LYS A O 1
ATOM 2412 N N . GLN A 1 292 ? 18.580 13.988 -4.466 1.00 76.88 292 GLN A N 1
ATOM 2413 C CA . GLN A 1 292 ? 18.974 13.300 -3.236 1.00 76.88 292 GLN A CA 1
ATOM 2414 C C . GLN A 1 292 ? 19.729 14.236 -2.287 1.00 76.88 292 GLN A C 1
ATOM 2416 O O . GLN A 1 292 ? 19.380 14.317 -1.114 1.00 76.88 292 GLN A O 1
ATOM 2421 N N . LYS A 1 293 ? 20.705 15.006 -2.783 1.00 78.94 293 LYS A N 1
ATOM 2422 C CA . LYS A 1 293 ? 21.445 15.987 -1.971 1.00 78.94 293 LYS A CA 1
ATOM 2423 C C . LYS A 1 293 ? 20.532 17.055 -1.372 1.00 78.94 293 LYS A C 1
ATOM 2425 O O . LYS A 1 293 ? 20.696 17.384 -0.201 1.00 78.94 293 LYS A O 1
ATOM 2430 N N . LYS A 1 294 ? 19.572 17.574 -2.146 1.00 77.81 294 LYS A N 1
ATOM 2431 C CA . LYS A 1 294 ? 18.581 18.552 -1.664 1.00 77.81 294 LYS A CA 1
ATOM 2432 C C . LYS A 1 294 ? 17.680 17.947 -0.588 1.00 77.81 294 LYS A C 1
ATOM 2434 O O . LYS A 1 294 ? 17.539 18.554 0.464 1.00 77.81 294 LYS A O 1
ATOM 2439 N N . ASN A 1 295 ? 17.169 16.734 -0.802 1.00 78.19 295 ASN A N 1
ATOM 2440 C CA . ASN A 1 295 ? 16.337 16.042 0.185 1.00 78.19 295 ASN A CA 1
ATOM 2441 C C . ASN A 1 295 ? 17.094 15.773 1.488 1.00 78.19 295 ASN A C 1
ATOM 2443 O O . ASN A 1 295 ? 16.592 16.097 2.556 1.00 78.19 295 ASN A O 1
ATOM 2447 N N . VAL A 1 296 ? 18.319 15.248 1.403 1.00 81.69 296 VAL A N 1
ATOM 2448 C CA . VAL A 1 296 ? 19.161 14.994 2.579 1.00 81.69 296 VAL A CA 1
ATOM 2449 C C . VAL A 1 296 ? 19.458 16.305 3.304 1.00 81.69 296 VAL A C 1
ATOM 2451 O O . VAL A 1 296 ? 19.290 16.386 4.515 1.00 81.69 296 VAL A O 1
ATOM 2454 N N . PHE A 1 297 ? 19.846 17.361 2.585 1.00 80.69 297 PHE A N 1
ATOM 2455 C CA . PHE A 1 297 ? 20.077 18.671 3.192 1.00 80.69 297 PHE A CA 1
ATOM 2456 C C . PHE A 1 297 ? 18.824 19.219 3.888 1.00 80.69 297 PHE A C 1
ATOM 2458 O O . PHE A 1 297 ? 18.920 19.663 5.029 1.00 80.69 297 PHE A O 1
ATOM 2465 N N . ASP A 1 298 ? 17.654 19.154 3.250 1.00 79.81 298 ASP A N 1
ATOM 2466 C CA . ASP A 1 298 ? 16.388 19.598 3.842 1.00 79.81 298 ASP A CA 1
ATOM 2467 C C . ASP A 1 298 ? 15.988 18.741 5.057 1.00 79.81 298 ASP A C 1
ATOM 2469 O O . ASP A 1 298 ? 15.483 19.274 6.047 1.00 79.81 298 ASP A O 1
ATOM 2473 N N . GLU A 1 299 ? 16.238 17.431 5.034 1.00 81.69 299 GLU A N 1
ATOM 2474 C CA . GLU A 1 299 ? 16.040 16.536 6.180 1.00 81.69 299 GLU A CA 1
ATOM 2475 C C . GLU A 1 299 ? 16.952 16.910 7.350 1.00 81.69 299 GLU A C 1
ATOM 2477 O O . GLU A 1 299 ? 16.460 17.125 8.458 1.00 81.69 299 GLU A O 1
ATOM 2482 N N . TRP A 1 300 ? 18.256 17.074 7.112 1.00 82.25 300 TRP A N 1
ATOM 2483 C CA . TRP A 1 300 ? 19.204 17.520 8.137 1.00 82.25 300 TRP A CA 1
ATOM 2484 C C . TRP A 1 300 ? 18.863 18.912 8.655 1.00 82.25 300 TRP A C 1
ATOM 2486 O O . TRP A 1 300 ? 18.926 19.145 9.861 1.00 82.25 300 TRP A O 1
ATOM 2496 N N . GLN A 1 301 ? 18.446 19.827 7.781 1.00 80.19 301 GLN A N 1
ATOM 2497 C CA . GLN A 1 301 ? 17.995 21.153 8.179 1.00 80.19 301 GLN A CA 1
ATOM 2498 C C . GLN A 1 301 ? 16.770 21.056 9.101 1.00 80.19 301 GLN A C 1
ATOM 2500 O O . GLN A 1 301 ? 16.728 21.727 10.130 1.00 80.19 301 GLN A O 1
ATOM 2505 N N . ASN A 1 302 ? 15.808 20.187 8.788 1.00 81.06 302 ASN A N 1
ATOM 2506 C CA . ASN A 1 302 ? 14.630 19.969 9.628 1.00 81.06 302 ASN A CA 1
ATOM 2507 C C . ASN A 1 302 ? 14.954 19.263 10.955 1.00 81.06 302 ASN A C 1
ATOM 2509 O O . ASN A 1 302 ? 14.297 19.532 11.959 1.00 81.06 302 ASN A O 1
ATOM 2513 N N . VAL A 1 303 ? 15.940 18.365 10.987 1.00 82.06 303 VAL A N 1
ATOM 2514 C CA . VAL A 1 303 ? 16.373 17.678 12.217 1.00 82.06 303 VAL A CA 1
ATOM 2515 C C . VAL A 1 303 ? 17.152 18.622 13.132 1.00 82.06 303 VAL A C 1
ATOM 2517 O O . VAL A 1 303 ? 16.898 18.652 14.334 1.00 82.06 303 VAL A O 1
ATOM 2520 N N . LEU A 1 304 ? 18.082 19.404 12.578 1.00 80.56 304 LEU A N 1
ATOM 2521 C CA . LEU A 1 304 ? 18.954 20.297 13.345 1.00 80.56 304 LEU A CA 1
ATOM 2522 C C . LEU A 1 304 ? 18.235 21.563 13.813 1.00 80.56 304 LEU A C 1
ATOM 2524 O O . LEU A 1 304 ? 18.460 22.015 14.933 1.00 80.56 304 LEU A O 1
ATOM 2528 N N . PHE A 1 305 ? 17.373 22.135 12.970 1.00 81.94 305 PHE A N 1
ATOM 2529 C CA . PHE A 1 305 ? 16.727 23.425 13.236 1.00 81.94 305 PHE A CA 1
ATOM 2530 C C . PHE A 1 305 ? 15.216 23.309 13.474 1.00 81.94 305 PHE A C 1
ATOM 2532 O O . PHE A 1 305 ? 14.545 24.318 13.688 1.00 81.94 305 PHE A O 1
ATOM 2539 N N . GLY A 1 306 ? 14.672 22.088 13.468 1.00 69.81 306 GLY A N 1
ATOM 2540 C CA . GLY A 1 306 ? 13.232 21.853 13.503 1.00 69.81 306 GLY A CA 1
ATOM 2541 C C . GLY A 1 306 ? 12.568 22.151 12.157 1.00 69.81 306 GLY A C 1
ATOM 2542 O O . GLY A 1 306 ? 13.184 22.655 11.218 1.00 69.81 306 GLY A O 1
ATOM 2543 N N . LYS A 1 307 ? 11.269 21.842 12.054 1.00 71.50 307 LYS A N 1
ATOM 2544 C CA . LYS A 1 307 ? 10.453 22.200 10.885 1.00 71.50 307 LYS A CA 1
ATOM 2545 C C . LYS A 1 307 ? 10.637 23.692 10.626 1.00 71.50 307 LYS A C 1
ATOM 2547 O O . LYS A 1 307 ? 10.367 24.450 11.556 1.00 71.50 307 LYS A O 1
ATOM 2552 N N . LYS A 1 308 ? 11.087 24.081 9.417 1.00 59.19 308 LYS A N 1
ATOM 2553 C CA . LYS A 1 308 ? 11.305 25.487 9.018 1.00 59.19 308 LYS A CA 1
ATOM 2554 C C . LYS A 1 308 ? 10.188 26.339 9.611 1.00 59.19 308 LYS A C 1
ATOM 2556 O O . LYS A 1 308 ? 9.047 26.297 9.150 1.00 59.19 308 LYS A O 1
ATOM 2561 N N . VAL A 1 309 ? 10.513 27.038 10.693 1.00 54.78 309 VAL A N 1
ATOM 2562 C CA . VAL A 1 309 ? 9.631 28.027 11.285 1.00 54.78 309 VAL A CA 1
ATOM 2563 C C . VAL A 1 309 ? 9.492 29.060 10.178 1.00 54.78 309 VAL A C 1
ATOM 2565 O O . VAL A 1 309 ? 10.492 29.628 9.750 1.00 54.78 309 VAL A O 1
ATOM 2568 N N . LEU A 1 310 ? 8.295 29.150 9.598 1.00 51.41 310 LEU A N 1
ATOM 2569 C CA . LEU A 1 310 ? 7.979 30.009 8.460 1.00 51.41 310 LEU A CA 1
ATOM 2570 C C . LEU A 1 310 ? 8.484 31.426 8.745 1.00 51.41 310 LEU A C 1
ATOM 2572 O O . LEU A 1 310 ? 7.845 32.165 9.482 1.00 51.41 310 LEU A O 1
ATOM 2576 N N . MET A 1 311 ? 9.627 31.803 8.183 1.00 50.03 311 MET A N 1
ATOM 2577 C CA . MET A 1 311 ? 10.174 33.157 8.263 1.00 50.03 311 MET A CA 1
ATOM 2578 C C . MET A 1 311 ? 10.559 33.565 6.841 1.00 50.03 311 MET A C 1
ATOM 2580 O O . MET A 1 311 ? 11.170 32.737 6.162 1.00 50.03 311 MET A O 1
ATOM 2584 N N . PRO A 1 312 ? 10.228 34.779 6.352 1.00 46.84 312 PRO A N 1
ATOM 2585 C CA . PRO A 1 312 ? 9.947 36.010 7.099 1.00 46.84 312 PRO A CA 1
ATOM 2586 C C . PRO A 1 312 ? 8.612 36.712 6.756 1.00 46.84 312 PRO A C 1
ATOM 2588 O O . PRO A 1 312 ? 8.391 37.815 7.240 1.00 46.84 312 PRO A O 1
ATOM 2591 N N . ASP A 1 313 ? 7.716 36.120 5.960 1.00 51.12 313 ASP A N 1
ATOM 2592 C CA . ASP A 1 313 ? 6.538 36.863 5.459 1.00 51.12 313 ASP A CA 1
ATOM 2593 C C . ASP A 1 313 ? 5.328 36.840 6.418 1.00 51.12 313 ASP A C 1
ATOM 2595 O O . ASP A 1 313 ? 4.468 37.709 6.376 1.00 51.12 313 ASP A O 1
ATOM 2599 N N . GLN A 1 314 ? 5.280 35.880 7.353 1.00 50.41 314 GLN A N 1
ATOM 2600 C CA . GLN A 1 314 ? 4.226 35.808 8.382 1.00 50.41 314 GLN A CA 1
ATOM 2601 C C . GLN A 1 314 ? 4.609 36.468 9.716 1.00 50.41 314 GLN A C 1
ATOM 2603 O O . GLN A 1 314 ? 3.746 36.679 10.568 1.00 50.41 314 GLN A O 1
ATOM 2608 N N . VAL A 1 315 ? 5.886 36.810 9.919 1.00 50.91 315 VAL A N 1
ATOM 2609 C CA . VAL A 1 315 ? 6.341 37.463 11.161 1.00 50.91 315 VAL A CA 1
ATOM 2610 C C . VAL A 1 315 ? 6.289 38.975 11.106 1.00 50.91 315 VAL A C 1
ATOM 2612 O O . VAL A 1 315 ? 6.132 39.604 12.149 1.00 50.91 315 VAL A O 1
ATOM 2615 N N . GLN A 1 316 ? 6.304 39.572 9.916 1.00 52.59 316 GLN A N 1
ATOM 2616 C CA . GLN A 1 316 ? 6.028 41.003 9.805 1.00 52.59 316 GLN A CA 1
ATOM 2617 C C . GLN A 1 316 ? 4.567 41.362 10.108 1.00 52.59 316 GLN A C 1
ATOM 2619 O O . GLN A 1 316 ? 4.295 42.509 10.446 1.00 52.59 316 GLN A O 1
ATOM 2624 N N . THR A 1 317 ? 3.631 40.410 10.045 1.00 56.56 317 THR A N 1
ATOM 2625 C CA . THR A 1 317 ? 2.202 40.706 10.229 1.00 56.56 317 THR A CA 1
ATOM 2626 C C . THR A 1 317 ? 1.723 40.734 11.677 1.00 56.56 317 THR A C 1
ATOM 2628 O O . THR A 1 317 ? 0.664 41.301 11.925 1.00 56.56 317 THR A O 1
ATOM 2631 N N . ASP A 1 318 ? 2.466 40.179 12.641 1.00 70.06 318 ASP A N 1
ATOM 2632 C CA . ASP A 1 318 ? 1.987 40.114 14.027 1.00 70.06 318 ASP A CA 1
ATOM 2633 C C . ASP A 1 318 ? 3.044 40.566 15.042 1.00 70.06 318 ASP A C 1
ATOM 2635 O O . ASP A 1 318 ? 3.738 39.776 15.691 1.00 70.06 318 ASP A O 1
ATOM 2639 N N . ILE A 1 319 ? 3.148 41.891 15.186 1.00 78.62 319 ILE A N 1
ATOM 2640 C CA . ILE A 1 319 ? 3.974 42.568 16.195 1.00 78.62 319 ILE A CA 1
ATOM 2641 C C . ILE A 1 319 ? 3.669 42.02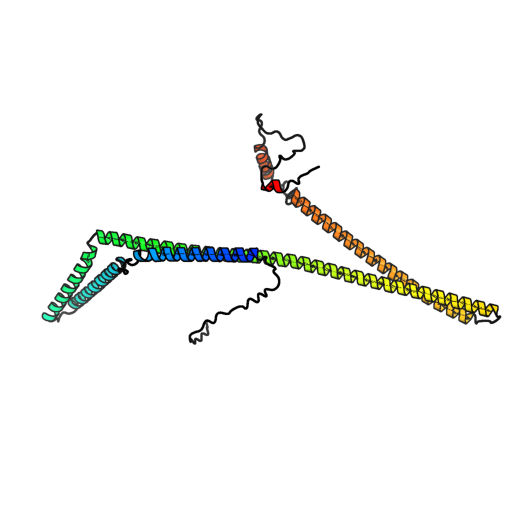8 17.603 1.00 78.62 319 ILE A C 1
ATOM 2643 O O . ILE A 1 319 ? 4.579 41.936 18.429 1.00 78.62 319 ILE A O 1
ATOM 2647 N N . ALA A 1 320 ? 2.428 41.612 17.883 1.00 78.44 320 ALA A N 1
ATOM 2648 C CA . ALA A 1 320 ? 2.062 41.074 19.190 1.00 78.44 320 ALA A CA 1
ATOM 2649 C C . ALA A 1 320 ? 2.765 39.739 19.481 1.00 78.44 320 ALA A C 1
ATOM 2651 O O . ALA A 1 320 ? 3.223 39.531 20.605 1.00 78.44 320 ALA A O 1
ATOM 2652 N N . ASN A 1 321 ? 2.946 38.873 18.478 1.00 78.50 321 ASN A N 1
ATOM 2653 C CA . ASN A 1 321 ? 3.715 37.634 18.636 1.00 78.50 321 ASN A CA 1
ATOM 2654 C C . ASN A 1 321 ? 5.202 37.909 18.865 1.00 78.50 321 ASN A C 1
ATOM 2656 O O . ASN A 1 321 ? 5.819 37.251 19.702 1.00 78.50 321 ASN A O 1
ATOM 2660 N N . LEU A 1 322 ? 5.779 38.906 18.188 1.00 78.44 322 LEU A N 1
ATOM 2661 C CA . LEU A 1 322 ? 7.167 39.313 18.428 1.00 78.44 322 LEU A CA 1
ATOM 2662 C C . LEU A 1 322 ? 7.365 39.851 19.849 1.00 78.44 322 LEU A C 1
ATOM 2664 O O . LEU A 1 322 ? 8.315 39.457 20.526 1.00 78.44 322 LEU A O 1
ATOM 2668 N N . VAL A 1 323 ? 6.446 40.689 20.330 1.00 82.00 323 VAL A N 1
ATOM 2669 C CA . VAL A 1 323 ? 6.456 41.183 21.715 1.00 82.00 323 VAL A CA 1
ATOM 2670 C C . VAL A 1 323 ? 6.251 40.032 22.702 1.00 82.00 323 VAL A C 1
ATOM 2672 O O . VAL A 1 323 ? 6.935 39.978 23.720 1.00 82.00 323 VAL A O 1
ATOM 2675 N N . MET A 1 324 ? 5.378 39.066 22.411 1.00 82.12 324 MET A N 1
ATOM 2676 C CA . MET A 1 324 ? 5.158 37.890 23.263 1.00 82.12 324 MET A CA 1
ATOM 2677 C C . MET A 1 324 ? 6.409 37.010 23.363 1.00 82.12 324 MET A C 1
ATOM 2679 O O . MET A 1 324 ? 6.806 36.617 24.459 1.00 82.12 324 MET A O 1
ATOM 2683 N N . ILE A 1 325 ? 7.065 36.734 22.234 1.00 79.00 325 ILE A N 1
ATOM 2684 C CA . ILE A 1 325 ? 8.325 35.987 22.208 1.00 79.00 325 ILE A CA 1
ATOM 2685 C C . ILE A 1 325 ? 9.383 36.764 22.992 1.00 79.00 325 ILE A C 1
ATOM 2687 O O . ILE A 1 325 ? 10.028 36.198 23.873 1.00 79.00 325 ILE A O 1
ATOM 2691 N N . ARG A 1 326 ? 9.535 38.068 22.735 1.00 83.88 326 ARG A N 1
ATOM 2692 C CA . ARG A 1 326 ? 10.536 38.894 23.416 1.00 83.88 326 ARG A CA 1
ATOM 2693 C C . ARG A 1 326 ? 10.300 38.965 24.923 1.00 83.88 326 ARG A C 1
ATOM 2695 O O . ARG A 1 326 ? 11.228 38.715 25.679 1.00 83.88 326 ARG A O 1
ATOM 2702 N N . THR A 1 327 ? 9.066 39.201 25.358 1.00 80.75 327 THR A N 1
ATOM 2703 C CA . THR A 1 327 ? 8.699 39.214 26.784 1.00 80.75 327 THR A CA 1
ATOM 2704 C C . THR A 1 327 ? 8.881 37.847 27.442 1.00 80.75 327 THR A C 1
ATOM 2706 O O . THR A 1 327 ? 9.229 37.785 28.617 1.00 80.75 327 THR A O 1
ATOM 2709 N N . ALA A 1 328 ? 8.695 36.740 26.715 1.00 80.88 328 ALA A N 1
ATOM 2710 C CA . ALA A 1 328 ? 9.013 35.408 27.221 1.00 80.88 328 ALA A CA 1
ATOM 2711 C C . ALA A 1 328 ? 10.522 35.217 27.438 1.00 80.88 328 ALA A C 1
ATOM 2713 O O . ALA A 1 328 ? 10.905 34.627 28.443 1.00 80.88 328 ALA A O 1
ATOM 2714 N N . TRP A 1 329 ? 11.365 35.743 26.544 1.00 80.44 329 TRP A N 1
ATOM 2715 C CA . TRP A 1 329 ? 12.822 35.751 26.715 1.00 80.44 329 TRP A CA 1
ATOM 2716 C C . TRP A 1 329 ? 13.280 36.694 27.831 1.00 80.44 329 TRP A C 1
ATOM 2718 O O . TRP A 1 329 ? 14.139 36.321 28.625 1.00 80.44 329 TRP A O 1
ATOM 2728 N N . ASP A 1 330 ? 12.672 37.875 27.940 1.00 78.75 330 ASP A N 1
ATOM 2729 C CA . ASP A 1 330 ? 13.012 38.874 28.958 1.00 78.75 330 ASP A CA 1
ATOM 2730 C C . ASP A 1 330 ? 12.744 38.365 30.386 1.00 78.75 330 ASP A C 1
ATOM 2732 O O . ASP A 1 330 ? 13.440 38.767 31.310 1.00 78.75 330 ASP A O 1
ATOM 2736 N N . LYS A 1 331 ? 11.824 37.404 30.580 1.00 74.06 331 LYS A N 1
ATOM 2737 C CA . LYS A 1 331 ? 11.621 36.719 31.877 1.00 74.06 331 LYS A CA 1
ATOM 2738 C C . LYS A 1 331 ? 12.848 35.950 32.374 1.00 74.06 331 LYS A C 1
ATOM 2740 O O . LYS A 1 331 ? 12.925 35.656 33.563 1.00 74.06 331 LYS A O 1
ATOM 2745 N N . TYR A 1 332 ? 13.765 35.589 31.481 1.00 68.81 332 TYR A N 1
ATOM 2746 C CA . TYR A 1 332 ? 15.001 34.885 31.826 1.00 68.81 332 TYR A CA 1
ATOM 2747 C C . TYR A 1 332 ? 16.197 35.834 31.974 1.00 68.81 332 TYR A C 1
ATOM 2749 O O . TYR A 1 332 ? 17.292 35.384 32.305 1.00 68.81 332 TYR A O 1
ATOM 2757 N N . ILE A 1 333 ? 16.005 37.137 31.748 1.00 70.81 333 ILE A N 1
ATOM 2758 C CA . ILE A 1 333 ? 17.016 38.160 32.006 1.00 70.81 333 ILE A CA 1
ATOM 2759 C C . ILE A 1 333 ? 16.866 38.575 33.468 1.00 70.81 333 ILE A C 1
ATOM 2761 O O . ILE A 1 333 ? 15.889 39.220 33.838 1.00 70.81 333 ILE A O 1
ATOM 2765 N N . ASN A 1 334 ? 17.828 38.190 34.303 1.00 65.56 334 ASN A N 1
ATOM 2766 C CA . ASN A 1 334 ? 17.861 38.567 35.710 1.00 65.56 334 ASN A CA 1
ATOM 2767 C C . ASN A 1 334 ? 19.135 39.380 35.978 1.00 65.56 334 ASN A C 1
ATOM 2769 O O . ASN A 1 334 ? 20.201 39.013 35.491 1.00 65.56 334 ASN A O 1
ATOM 2773 N N . PHE A 1 335 ? 19.021 40.498 36.699 1.00 64.19 335 PHE A N 1
ATOM 2774 C CA . PHE A 1 335 ? 20.140 41.422 36.959 1.00 64.19 335 PHE A CA 1
ATOM 2775 C C . PHE A 1 335 ? 20.855 41.152 38.291 1.00 64.19 335 PHE A C 1
ATOM 2777 O O . PHE A 1 335 ? 21.838 41.821 38.606 1.00 64.19 335 PHE A O 1
ATOM 2784 N N . ASP A 1 336 ? 20.377 40.176 39.065 1.00 67.12 336 ASP A N 1
ATOM 2785 C CA . ASP A 1 336 ? 20.997 39.782 40.327 1.00 67.12 336 ASP A CA 1
ATOM 2786 C C . ASP A 1 336 ? 22.348 39.085 40.105 1.00 67.12 336 ASP A C 1
ATOM 2788 O O . ASP A 1 336 ? 22.540 38.331 39.145 1.00 67.12 336 ASP A O 1
ATOM 2792 N N . ALA A 1 337 ? 23.282 39.316 41.033 1.00 60.66 337 ALA A N 1
ATOM 2793 C CA . ALA A 1 337 ? 24.662 38.824 40.975 1.00 60.66 337 ALA A CA 1
ATOM 2794 C C . ALA A 1 337 ? 24.793 37.285 40.992 1.00 60.66 337 ALA A C 1
ATOM 2796 O O . ALA A 1 337 ? 25.822 36.764 40.570 1.00 60.66 337 ALA A O 1
ATOM 2797 N N . ASP A 1 338 ? 23.743 36.568 41.409 1.00 61.12 338 ASP A N 1
ATOM 2798 C CA . ASP A 1 338 ? 23.681 35.097 41.445 1.00 61.12 338 ASP A CA 1
ATOM 2799 C C . ASP A 1 338 ? 23.074 34.478 40.167 1.00 61.12 338 ASP A C 1
ATOM 2801 O O . ASP A 1 338 ? 22.805 33.275 40.102 1.00 61.12 338 ASP A O 1
ATOM 2805 N N . SER A 1 339 ? 22.827 35.284 39.130 1.00 64.38 339 SER A N 1
ATOM 2806 C CA . SER A 1 339 ? 22.310 34.804 37.847 1.00 64.38 339 SER A CA 1
ATOM 2807 C C . SER A 1 339 ? 23.414 34.206 36.964 1.00 64.38 339 SER A C 1
ATOM 2809 O O . SER A 1 339 ? 24.546 34.687 36.898 1.00 64.38 339 SER A O 1
ATOM 2811 N N . SER A 1 340 ? 23.090 33.126 36.248 1.00 62.16 340 SER A N 1
ATOM 2812 C CA . SER A 1 340 ? 24.008 32.521 35.283 1.00 62.16 340 SER A CA 1
ATOM 2813 C C . SER A 1 340 ? 24.176 33.441 34.072 1.00 62.16 340 SER A C 1
ATOM 2815 O O . SER A 1 340 ? 23.246 33.595 33.279 1.00 62.16 340 SER A O 1
ATOM 2817 N N . GLN A 1 341 ? 25.358 34.035 33.917 1.00 68.50 341 GLN A N 1
ATOM 2818 C CA . GLN A 1 341 ? 25.700 34.834 32.740 1.00 68.50 341 GLN A CA 1
ATOM 2819 C C . GLN A 1 341 ? 25.694 33.973 31.471 1.00 68.50 341 GLN A C 1
ATOM 2821 O O . GLN A 1 341 ? 26.003 32.779 31.511 1.00 68.50 341 GLN A O 1
ATOM 2826 N N . ILE A 1 342 ? 25.364 34.592 30.332 1.00 66.69 342 ILE A N 1
ATOM 2827 C CA . ILE A 1 342 ? 25.490 33.950 29.020 1.00 66.69 342 ILE A CA 1
ATOM 2828 C C . ILE A 1 342 ? 26.966 33.567 28.836 1.00 66.69 342 ILE A C 1
ATOM 2830 O O . ILE A 1 342 ? 27.822 34.454 28.872 1.00 66.69 342 ILE A O 1
ATOM 2834 N N . PRO A 1 343 ? 27.292 32.276 28.652 1.00 65.69 343 PRO A N 1
ATOM 2835 C CA . PRO A 1 343 ? 28.676 31.849 28.541 1.00 65.69 343 PRO A CA 1
ATOM 2836 C C . PRO A 1 343 ? 29.337 32.480 27.318 1.00 65.69 343 PRO A C 1
ATOM 2838 O O . PRO A 1 343 ? 28.852 32.348 26.194 1.00 65.69 343 PRO A O 1
ATOM 2841 N N . ILE A 1 344 ? 30.464 33.153 27.531 1.00 67.31 344 ILE A N 1
ATOM 2842 C CA . ILE A 1 344 ? 31.289 33.679 26.445 1.00 67.31 344 ILE A CA 1
ATOM 2843 C C . ILE A 1 344 ? 32.188 32.529 25.975 1.00 67.31 344 ILE A C 1
ATOM 2845 O O . ILE A 1 344 ? 33.263 32.307 26.527 1.00 67.31 344 ILE A O 1
ATOM 2849 N N . GLY A 1 345 ? 31.718 31.750 24.996 1.00 71.06 345 GLY A N 1
ATOM 2850 C CA . GLY A 1 345 ? 32.474 30.649 24.387 1.00 71.06 345 GLY A CA 1
ATOM 2851 C C . GLY A 1 345 ? 31.652 29.385 24.126 1.00 71.06 345 GLY A C 1
ATOM 2852 O O . GLY A 1 345 ? 30.440 29.349 24.331 1.00 71.06 345 GLY A O 1
ATOM 28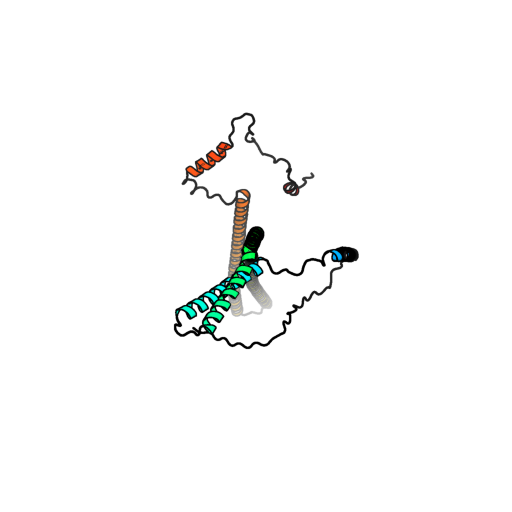53 N N . TRP A 1 346 ? 32.322 28.328 23.658 1.00 72.12 346 TRP A N 1
ATOM 2854 C CA . TRP A 1 346 ? 31.702 27.018 23.447 1.00 72.12 346 TRP A CA 1
ATOM 2855 C C . TRP A 1 346 ? 31.343 26.373 24.789 1.00 72.12 346 TRP A C 1
ATOM 2857 O O . TRP A 1 346 ? 32.213 26.104 25.616 1.00 72.12 346 TRP A O 1
ATOM 2867 N N . ILE A 1 347 ? 30.054 26.102 24.998 1.00 66.81 347 ILE A N 1
ATOM 2868 C CA . ILE A 1 347 ? 29.569 25.395 26.184 1.00 66.81 347 ILE A CA 1
ATOM 2869 C C . ILE A 1 347 ? 29.792 23.903 25.960 1.00 66.81 347 ILE A C 1
ATOM 2871 O O . ILE A 1 347 ? 29.091 23.274 25.168 1.00 66.81 347 ILE A O 1
ATOM 2875 N N . ILE A 1 348 ? 30.760 23.331 26.670 1.00 67.88 348 ILE A N 1
ATOM 2876 C CA . ILE A 1 348 ? 30.943 21.881 26.710 1.00 67.88 348 ILE A CA 1
ATOM 2877 C C . ILE A 1 348 ? 29.843 21.315 27.621 1.00 67.88 348 ILE A C 1
ATOM 2879 O O . ILE A 1 348 ? 29.765 21.713 28.790 1.00 67.88 348 ILE A O 1
ATOM 2883 N N . PRO A 1 349 ? 28.962 20.425 27.124 1.00 64.19 349 PRO A N 1
ATOM 2884 C CA . PRO A 1 349 ? 27.932 19.825 27.957 1.00 64.19 349 PRO A CA 1
ATOM 2885 C C . PRO A 1 349 ? 28.579 19.081 29.125 1.00 64.19 349 PRO A C 1
ATOM 2887 O O . PRO A 1 349 ? 29.575 18.378 28.950 1.00 64.19 349 PRO A O 1
ATOM 2890 N N . LYS A 1 350 ? 27.998 19.202 30.323 1.00 65.31 350 LYS A N 1
ATOM 2891 C CA . LYS A 1 350 ? 28.401 18.353 31.450 1.00 65.31 350 LYS A CA 1
ATOM 2892 C C . LYS A 1 350 ? 28.210 16.883 31.073 1.00 65.31 350 LYS A C 1
ATOM 2894 O O . LYS A 1 350 ? 27.279 16.545 30.338 1.00 65.31 350 LYS A O 1
ATOM 2899 N N . THR A 1 351 ? 29.063 16.014 31.611 1.00 64.81 351 THR A N 1
ATOM 2900 C CA . THR A 1 351 ? 28.906 14.564 31.472 1.00 64.81 351 THR A CA 1
ATOM 2901 C C . THR A 1 351 ? 27.484 14.160 31.888 1.00 64.81 351 THR A C 1
ATOM 2903 O O . THR A 1 351 ? 26.995 14.610 32.931 1.00 64.81 351 THR A O 1
ATOM 2906 N N . PRO A 1 352 ? 26.762 13.382 31.062 1.00 66.88 352 PRO A N 1
ATOM 2907 C CA . PRO A 1 352 ? 25.354 13.110 31.297 1.00 66.88 352 PRO A CA 1
ATOM 2908 C C . PRO A 1 352 ? 25.174 12.321 32.595 1.00 66.88 352 PRO A C 1
ATOM 2910 O O . PRO A 1 352 ? 25.635 11.192 32.716 1.00 66.88 352 PRO A O 1
ATOM 2913 N N . GLN A 1 353 ? 24.453 12.906 33.553 1.00 57.66 353 GLN A N 1
ATOM 2914 C CA . GLN A 1 353 ? 24.102 12.261 34.827 1.00 57.66 353 GLN A CA 1
ATOM 2915 C C . GLN A 1 353 ? 22.947 11.251 34.699 1.00 57.66 353 GLN A C 1
ATOM 2917 O O . GLN A 1 353 ? 22.613 10.560 35.656 1.00 57.66 353 GLN A O 1
ATOM 2922 N N . SER A 1 354 ? 22.310 11.169 33.528 1.00 70.62 354 SER A N 1
ATOM 2923 C CA . SER A 1 354 ? 21.191 10.264 33.268 1.00 70.62 354 SER A CA 1
ATOM 2924 C C . SER A 1 354 ? 21.653 9.026 32.504 1.00 70.62 354 SER A C 1
ATOM 2926 O O . SER A 1 354 ? 22.225 9.133 31.416 1.00 70.62 354 SER A O 1
ATOM 2928 N N . ALA A 1 355 ? 21.312 7.849 33.035 1.00 68.19 355 ALA A N 1
ATOM 2929 C CA . ALA A 1 355 ? 21.632 6.546 32.447 1.00 68.19 355 ALA A CA 1
ATOM 2930 C C . ALA A 1 355 ? 21.141 6.400 30.992 1.00 68.19 355 ALA A C 1
ATOM 2932 O O . ALA A 1 355 ? 21.769 5.725 30.178 1.00 68.19 355 ALA A O 1
ATOM 2933 N N . ALA A 1 356 ? 20.041 7.076 30.633 1.00 67.00 356 ALA A N 1
ATOM 2934 C CA . ALA A 1 356 ? 19.495 7.054 29.277 1.00 67.00 356 ALA A CA 1
ATOM 2935 C C . ALA A 1 356 ? 20.390 7.766 28.249 1.00 67.00 356 ALA A C 1
ATOM 2937 O O . ALA A 1 356 ? 20.361 7.402 27.076 1.00 67.00 356 ALA A O 1
ATOM 2938 N N . TRP A 1 357 ? 21.175 8.756 28.677 1.00 65.56 357 TRP A N 1
ATOM 2939 C CA . TRP A 1 357 ? 22.085 9.524 27.820 1.00 65.56 357 TRP A CA 1
ATOM 2940 C C . TRP A 1 357 ? 23.512 8.974 27.848 1.00 65.56 357 TRP A C 1
ATOM 2942 O O . TRP A 1 357 ? 24.239 9.079 26.865 1.00 65.56 357 TRP A O 1
ATOM 2952 N N . GLN A 1 358 ? 23.882 8.312 28.943 1.00 70.50 358 GLN A N 1
ATOM 2953 C CA . GLN A 1 358 ? 25.191 7.694 29.138 1.00 70.50 358 GLN A CA 1
ATOM 2954 C C . GLN A 1 358 ? 25.505 6.610 28.091 1.00 70.50 358 GLN A C 1
ATOM 2956 O O . GLN A 1 358 ? 26.650 6.473 27.680 1.00 70.50 358 GLN A O 1
ATOM 2961 N N . LYS A 1 359 ? 24.485 5.911 27.572 1.00 70.31 359 LYS A N 1
ATOM 2962 C CA . LYS A 1 359 ? 24.627 4.904 26.499 1.00 70.31 359 LYS A CA 1
ATOM 2963 C C . LYS A 1 359 ? 25.064 5.464 25.136 1.00 70.31 359 LYS A C 1
ATOM 2965 O O . LYS A 1 359 ? 25.381 4.686 24.242 1.00 70.31 359 LYS A O 1
ATOM 2970 N N . TYR A 1 360 ? 25.023 6.785 24.958 1.00 65.81 360 TYR A N 1
ATOM 2971 C CA . TYR A 1 360 ? 25.400 7.456 23.711 1.00 65.81 360 TYR A CA 1
ATOM 2972 C C . TYR A 1 360 ? 26.746 8.178 23.796 1.00 65.81 360 TYR A C 1
ATOM 2974 O O . TYR A 1 360 ? 27.221 8.667 22.771 1.00 65.81 360 TYR A O 1
ATOM 2982 N N . LEU A 1 361 ? 27.381 8.233 24.974 1.00 68.75 361 LEU A N 1
ATOM 2983 C CA . LEU A 1 361 ? 28.785 8.617 25.037 1.00 68.75 361 LEU A CA 1
ATOM 2984 C C . LEU A 1 361 ? 29.596 7.469 24.440 1.00 68.75 361 LEU A C 1
ATOM 2986 O O . LEU A 1 361 ? 29.625 6.367 24.986 1.00 68.75 361 LEU A O 1
ATOM 2990 N N . LYS A 1 362 ? 30.249 7.718 23.307 1.00 62.97 362 LYS A N 1
ATOM 2991 C CA . LYS A 1 362 ? 31.343 6.851 22.889 1.00 62.97 362 LYS A CA 1
ATOM 2992 C C . LYS A 1 362 ? 32.463 7.053 23.903 1.00 62.97 362 LYS A C 1
ATOM 2994 O O . LYS A 1 362 ? 32.802 8.188 24.227 1.00 62.97 362 LYS A O 1
ATOM 2999 N N . ASN A 1 363 ? 32.986 5.955 24.437 1.00 56.03 363 ASN A N 1
ATOM 3000 C CA . ASN A 1 363 ? 34.232 5.996 25.182 1.00 56.03 363 ASN A CA 1
ATOM 3001 C C . ASN A 1 363 ? 35.314 6.393 24.178 1.00 56.03 363 ASN A C 1
ATOM 3003 O O . ASN A 1 363 ? 35.825 5.536 23.460 1.00 56.03 363 ASN A O 1
ATOM 3007 N N . ASP A 1 364 ? 35.622 7.683 24.094 1.00 50.84 364 ASP A N 1
ATOM 3008 C CA . ASP A 1 364 ? 36.834 8.153 23.436 1.00 50.84 364 ASP A CA 1
ATOM 3009 C C . ASP A 1 364 ? 38.009 7.744 24.331 1.00 50.84 364 ASP A C 1
ATOM 3011 O O . ASP A 1 364 ? 38.524 8.512 25.139 1.00 50.84 364 ASP A O 1
ATOM 3015 N N . THR A 1 365 ? 38.379 6.466 24.255 1.00 43.28 365 THR A N 1
ATOM 3016 C CA . THR A 1 365 ? 39.689 5.991 24.683 1.00 43.28 365 THR A CA 1
ATOM 3017 C C . THR A 1 365 ? 40.657 6.283 23.547 1.00 43.28 365 THR A C 1
ATOM 3019 O O . THR A 1 365 ? 40.715 5.541 22.563 1.00 43.28 365 THR A O 1
ATOM 3022 N N . SER A 1 366 ? 41.378 7.391 23.672 1.00 35.97 366 SER A N 1
ATOM 3023 C CA . SER A 1 366 ? 42.695 7.600 23.068 1.00 35.97 366 SER A CA 1
ATOM 3024 C C . SER A 1 366 ? 43.681 7.901 24.179 1.00 35.97 366 SER A C 1
ATOM 3026 O O . SER A 1 366 ? 43.305 8.689 25.077 1.00 35.97 366 SER A O 1
#

Secondary structure (DSSP, 8-state):
-------------------------------HHHHHHHHHHHHHHHHHHHHHHHHHHHHGGGTTT----PPPHHHHHHHHHHHHHHHHHHHHHHHHHHHH-S---HHHHHHHHHHHHHHHHHHHHHHHHHH-HHHHHHHHHHHHHHHHHHHHHHHHHHHHHHHHHHHHHHHHHHHHHHHHHHHHHHHHHHHHHHHHHHHHHHHHHHHHHHHHHHHHHHHHHHHHHHHHHHHHHHHHHHHTT----HHHHHHHHHHHHHHHHHHHHHHHHHHHHHHHHHHHHHHHHHHHHHHHHHHHHHHHHHHHH-S----STTTTT-HHHHHHHHHHHHTT---STTS-PPPSS--PPPPP-SHHHHTT------

Sequence (366 aa):
MYYPTNYNESNGNVQQNLYPLNWNPSNVNLSDEALNISIEKRQEDQEQIENFLKETEGSSNIIDAKSFKKPSKIGEARNSLIMIFQLNKNIETICTELQCNIDISVEEWQGKIEKCATLKNQILEAIEKFKDNTFLDQLKKDVEKRRKKRLREQVKRRNWKVEKSLRVERRARLHAEADSWLRREQAVIEKEKQDENLRKDADMILSDVRNKRNDAKKYLLILQELKNLRNVKTNIAKARGEMISTAANEVFNNIIDKLSEQWSTLDREYSIEEQGLKLMLKTDNENLIEKQKKNVFDEWQNVLFGKKVLMPDQVQTDIANLVMIRTAWDKYINFDADSSQIPIGWIIPKTPQSAAWQKYLKNDTS

InterPro domains:
  IPR031974 Programmed cell death protein 7 [PF16021] (73-361)
  IPR052831 Apoptosis-promoting protein [PTHR48190] (23-363)

Organism: Vespula squamosa (NCBI:txid30214)

pLDDT: mean 78.53, std 19.0, range [29.0, 98.12]